Protein AF-A0A7C3T840-F1 (afdb_monomer_lite)

Foldseek 3Di:
DQDPAQFFEEEEAEAFQPQDCVLVVVLQCLCVVVRYHYDYDYQACYHVNNDPPGGRCCQCQHLPLLSNLVSLVVRLVVVVVVLVVQCPDPSHDQQRYAYEYAEVGLLSRLQNVLVDVSRQAYEREAYFFDVLCLLQQACSNCVPVVPRDSGDDPVSVVSVLSRTSLVSLQSVAVGHYEYEHELLERNRHVVRRVSSCVSNVNHHYHYEQEYRPLVVVQVSLSSVQVSQSSVCSPDPHPDGDDGDRGYRKFKWWWWWAAPVRDIWIKIKIFPAADPADPSGHGQKTWIWMDTPPAIWIWIWGDPDSFWIKTWIDGVPDDDIIIIIIGTDPD

Sequence (330 aa):
PGSQHPTPAVILLHALGEPEDAMIRRMARFFVSRGIAAATMPLPYHMQRLPPNDYPLRHYVTSDVSRAVQAYAQAAADVSAVADWLENREGVDRQRIGVVGVSLGAMIAHLAMGMDERLSAGVAILGGGNMQRMYAASILPRILNPFAPRRLSEAQKELVREVDPITYAHRNRPRRVLMIQAARDDFVPPSAAKQLHEALGRPPIVWLDTNHYAPALAEQEILRAAALYLRSVWSSCSTLPRLPSIVAPTVKIGTVISRRGAIWPSVMWQVLPIGMRPDHMSLFHLNIGVHSRSPFVSIGLTLSAYVDVGVSVRPGRYPAEPYVGLHMTL

Secondary structure (DSSP, 8-state):
---SSPEEEEEEEPPTT-SSSHHHHHHHHHHHTTT-EEEE-PPTTSGGGSPTT--THHHHS-S-HHHHHHHHHHHHHHHHHHHHHHHTSTTEEEEEEEEEEETHHHHHHHHHHHH-TTEEEEEEES----HHHHHHH-SHHHHHSTTS-SS--HHHHHHHHTT-TTTTGGGGTTSEEEEEEETT-SSS-HHHHHHHHHHTT---EEEESS-SSGGGGGHHHHHHHHHHHHHHHHSS-SSPP-PPP----EEEEEEEE-TTS-EEEEEEEEEEEEEE-TTSSEEEEEEEEEETTEEEEEEEEE-SSSEEEEEEEETTEEEEEEEEEEEP--

pLDDT: mean 92.4, std 8.32, range [38.44, 98.81]

Radius of gyration: 21.56 Å; chains: 1; bounding box: 61×48×62 Å

Structure (mmCIF, N/CA/C/O backbone):
data_AF-A0A7C3T840-F1
#
_entry.id   AF-A0A7C3T840-F1
#
loop_
_atom_site.group_PDB
_atom_site.id
_atom_site.type_symbol
_atom_site.label_atom_id
_atom_site.label_alt_id
_atom_site.label_comp_id
_atom_site.label_asym_id
_atom_site.label_entity_id
_atom_site.label_seq_id
_atom_site.pdbx_PDB_ins_code
_atom_site.Cartn_x
_atom_site.Cartn_y
_atom_site.Cartn_z
_atom_site.occupancy
_atom_site.B_iso_or_equiv
_atom_site.auth_seq_id
_atom_site.auth_comp_id
_atom_site.auth_asym_id
_atom_site.auth_atom_id
_atom_site.pdbx_PDB_model_num
ATOM 1 N N . PRO A 1 1 ? -34.349 -1.218 -3.451 1.00 38.44 1 PRO A N 1
ATOM 2 C CA . PRO A 1 1 ? -34.817 -2.339 -2.601 1.00 38.44 1 PRO A CA 1
ATOM 3 C C . PRO A 1 1 ? -33.863 -2.530 -1.413 1.00 38.44 1 PRO A C 1
ATOM 5 O O . PRO A 1 1 ? -32.750 -3.012 -1.599 1.00 38.44 1 PRO A O 1
ATOM 8 N N . GLY A 1 2 ? -34.258 -2.038 -0.233 1.00 43.56 2 GLY A N 1
ATOM 9 C CA . GLY A 1 2 ? -33.457 -2.135 0.989 1.00 43.56 2 GLY A CA 1
ATOM 10 C C . GLY A 1 2 ? -33.269 -3.595 1.387 1.00 43.56 2 GLY A C 1
ATOM 11 O O . GLY A 1 2 ? -34.243 -4.334 1.514 1.00 43.56 2 GLY A O 1
ATOM 12 N N . SER A 1 3 ? -32.020 -4.033 1.519 1.00 49.34 3 SER A N 1
ATOM 13 C CA . SER A 1 3 ? -31.706 -5.359 2.037 1.00 49.34 3 SER A CA 1
ATOM 14 C C . SER A 1 3 ? -32.215 -5.464 3.475 1.00 49.34 3 SER A C 1
ATOM 16 O O . SER A 1 3 ? -31.847 -4.647 4.311 1.00 49.34 3 SER A O 1
ATOM 18 N N . GLN A 1 4 ? -33.020 -6.486 3.778 1.00 59.34 4 GLN A N 1
ATOM 19 C CA . GLN A 1 4 ? -33.548 -6.778 5.124 1.00 59.34 4 GLN A CA 1
ATOM 20 C C . GLN A 1 4 ? -32.461 -7.141 6.162 1.00 59.34 4 GLN A C 1
ATOM 22 O O . GLN A 1 4 ? -32.779 -7.448 7.307 1.00 59.34 4 GLN A O 1
ATOM 27 N N . HIS A 1 5 ? -31.179 -7.100 5.790 1.00 73.31 5 HIS A N 1
ATOM 28 C CA . HIS A 1 5 ? -30.053 -7.416 6.662 1.00 73.31 5 HIS A CA 1
ATOM 29 C C . HIS A 1 5 ? -29.096 -6.223 6.778 1.00 73.31 5 HIS A C 1
ATOM 31 O O . HIS A 1 5 ? -28.827 -5.574 5.758 1.00 73.31 5 HIS A O 1
ATOM 37 N N . PRO A 1 6 ? -28.545 -5.962 7.982 1.00 89.69 6 PRO A N 1
ATOM 38 C CA . PRO A 1 6 ? -27.480 -4.986 8.178 1.00 89.69 6 PRO A CA 1
ATOM 39 C C . PRO A 1 6 ? -26.335 -5.190 7.178 1.00 89.69 6 PRO A C 1
ATOM 41 O O . PRO A 1 6 ? -25.941 -6.319 6.865 1.00 89.69 6 PRO A O 1
ATOM 44 N N . THR A 1 7 ? -25.818 -4.091 6.642 1.00 94.88 7 THR A N 1
ATOM 45 C CA . THR A 1 7 ? -24.810 -4.078 5.579 1.00 94.88 7 THR A CA 1
ATOM 46 C C . THR A 1 7 ? -23.416 -3.936 6.195 1.00 94.88 7 THR A C 1
ATOM 48 O O . THR A 1 7 ? -23.224 -3.059 7.038 1.00 94.88 7 THR A O 1
ATOM 51 N N . PRO A 1 8 ? -22.421 -4.747 5.793 1.00 97.38 8 PRO A N 1
ATOM 52 C CA . PRO A 1 8 ? -21.039 -4.537 6.223 1.00 97.38 8 PRO A CA 1
ATOM 53 C C . PRO A 1 8 ? -20.519 -3.177 5.740 1.00 97.38 8 PRO A C 1
ATOM 55 O O . PRO A 1 8 ? -20.942 -2.692 4.688 1.00 97.38 8 PRO A O 1
ATOM 58 N N . ALA A 1 9 ? -19.571 -2.588 6.462 1.00 98.38 9 ALA A N 1
ATOM 59 C CA . ALA A 1 9 ? -19.017 -1.278 6.141 1.00 98.38 9 ALA A CA 1
ATOM 60 C C . ALA A 1 9 ? -17.487 -1.299 6.059 1.00 98.38 9 ALA A C 1
ATOM 62 O O . ALA A 1 9 ? -16.820 -2.045 6.773 1.00 98.38 9 ALA A O 1
ATOM 63 N N . VAL A 1 10 ? -16.923 -0.448 5.204 1.00 98.56 10 VAL A N 1
ATOM 64 C CA . VAL A 1 10 ? -15.483 -0.178 5.150 1.00 98.56 10 VAL A CA 1
ATOM 65 C C . VAL A 1 10 ? -15.192 1.301 5.342 1.00 98.56 10 VAL A C 1
ATOM 67 O O . VAL A 1 10 ? -15.849 2.157 4.750 1.00 98.56 10 VAL A O 1
ATOM 70 N N . ILE A 1 11 ? -14.165 1.592 6.130 1.00 98.75 11 ILE A N 1
ATOM 71 C CA . ILE A 1 11 ? -13.521 2.902 6.193 1.00 98.75 11 ILE A CA 1
ATOM 72 C C . ILE A 1 11 ? -12.419 2.917 5.134 1.00 98.75 11 ILE A C 1
ATOM 74 O O . ILE A 1 11 ? -11.576 2.022 5.099 1.00 98.75 11 ILE A O 1
ATOM 78 N N . LEU A 1 12 ? -12.442 3.899 4.241 1.00 98.75 12 LEU A N 1
ATOM 79 C CA . LEU A 1 12 ? -11.518 4.009 3.119 1.00 98.75 12 LEU A CA 1
ATOM 80 C C . LEU A 1 12 ? -10.493 5.113 3.379 1.00 98.75 12 LEU A C 1
ATOM 82 O O . LEU A 1 12 ? -10.870 6.266 3.601 1.00 98.75 12 LEU A O 1
ATOM 86 N N . LEU A 1 13 ? -9.209 4.753 3.309 1.00 98.62 13 LEU A N 1
ATOM 87 C CA . LEU A 1 13 ? -8.072 5.633 3.578 1.00 98.62 13 LEU A CA 1
ATOM 88 C C . LEU A 1 13 ? -7.203 5.816 2.331 1.00 98.62 13 LEU A C 1
ATOM 90 O O . LEU A 1 13 ? -6.748 4.843 1.722 1.00 98.62 13 LEU A O 1
ATOM 94 N N . HIS A 1 14 ? -6.965 7.072 1.965 1.00 97.75 14 HIS A N 1
ATOM 95 C CA . HIS A 1 14 ? -6.238 7.420 0.751 1.00 97.75 14 HIS A CA 1
ATOM 96 C C . HIS A 1 14 ? -4.708 7.388 0.899 1.00 97.75 14 HIS A C 1
ATOM 98 O O . HIS A 1 14 ? -4.159 7.274 1.997 1.00 97.75 14 HIS A O 1
ATOM 104 N N . ALA A 1 15 ? -4.022 7.509 -0.240 1.00 96.81 15 ALA A N 1
ATOM 105 C CA . ALA A 1 15 ? -2.571 7.609 -0.321 1.00 96.81 15 ALA A CA 1
ATOM 106 C C . ALA A 1 15 ? -2.064 9.000 0.099 1.00 96.81 15 ALA A C 1
ATOM 108 O O . ALA A 1 15 ? -2.798 9.990 0.066 1.00 96.81 15 ALA A O 1
ATOM 109 N N . LEU A 1 16 ? -0.788 9.078 0.477 1.00 95.81 16 LEU A N 1
ATOM 110 C CA . LEU A 1 16 ? -0.131 10.339 0.816 1.00 95.81 16 LEU A CA 1
ATOM 111 C C . LEU A 1 16 ? -0.143 11.290 -0.383 1.00 95.81 16 LEU A C 1
ATOM 113 O O . LEU A 1 16 ? 0.219 10.901 -1.489 1.00 95.81 16 LEU A O 1
ATOM 117 N N . GLY A 1 17 ? -0.501 1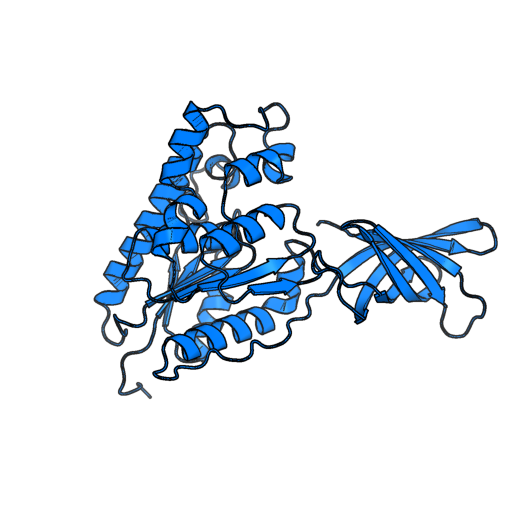2.548 -0.142 1.00 92.44 17 GLY A N 1
ATOM 118 C CA . GLY A 1 17 ? -0.460 13.579 -1.173 1.00 92.44 17 GLY A CA 1
ATOM 119 C C . GLY A 1 17 ? -1.610 13.530 -2.178 1.00 92.44 17 GLY A C 1
ATOM 120 O O . GLY A 1 17 ? -1.519 14.229 -3.182 1.00 92.44 17 GLY A O 1
ATOM 121 N N . GLU A 1 18 ? -2.678 12.752 -1.938 1.00 90.88 18 GLU A N 1
ATOM 122 C CA . GLU A 1 18 ? -3.867 12.819 -2.799 1.00 90.88 18 GLU A CA 1
ATOM 123 C C . GLU A 1 18 ? -4.455 14.248 -2.744 1.00 90.88 18 GLU A C 1
ATOM 125 O O . GLU A 1 18 ? -4.809 14.712 -1.653 1.00 90.88 18 GLU A O 1
ATOM 130 N N . PRO A 1 19 ? -4.511 14.978 -3.877 1.00 85.12 19 PRO A N 1
ATOM 131 C CA . PRO A 1 19 ? -4.910 16.387 -3.875 1.00 85.12 19 PRO A CA 1
ATOM 132 C C . PRO A 1 19 ? -6.423 16.564 -3.695 1.00 85.12 19 PRO A C 1
ATOM 134 O O . PRO A 1 19 ? -6.872 17.537 -3.095 1.00 85.12 19 PRO A O 1
ATOM 137 N N . GLU A 1 20 ? -7.196 15.600 -4.191 1.00 90.12 20 GLU A N 1
ATOM 138 C CA . GLU A 1 20 ? -8.656 15.538 -4.150 1.00 90.12 20 GLU A CA 1
ATOM 139 C C . GLU A 1 20 ? -9.085 14.137 -3.711 1.00 90.12 20 GLU A C 1
ATOM 141 O O . GLU A 1 20 ? -8.258 13.247 -3.589 1.00 90.12 20 GLU A O 1
ATOM 146 N N . ASP A 1 21 ? -10.377 13.888 -3.527 1.00 91.62 21 ASP A N 1
ATOM 147 C CA . ASP A 1 21 ? -10.900 12.592 -3.076 1.00 91.62 21 ASP A CA 1
ATOM 148 C C . ASP A 1 21 ? -11.288 11.641 -4.230 1.00 91.62 21 ASP A C 1
ATOM 150 O O . ASP A 1 21 ? -12.089 10.714 -4.064 1.00 91.62 21 ASP A O 1
ATOM 154 N N . ALA A 1 22 ? -10.738 11.852 -5.427 1.00 93.56 22 ALA A N 1
ATOM 155 C CA . ALA A 1 22 ? -11.156 11.148 -6.633 1.00 93.56 22 ALA A CA 1
ATOM 156 C C . ALA A 1 22 ? -10.921 9.628 -6.556 1.00 93.56 22 ALA A C 1
ATOM 158 O O . ALA A 1 22 ? -11.810 8.858 -6.944 1.00 93.56 22 ALA A O 1
ATOM 159 N N . MET A 1 23 ? -9.757 9.180 -6.067 1.00 93.81 23 MET A N 1
ATOM 160 C CA . MET A 1 23 ? -9.444 7.756 -5.890 1.00 93.81 23 MET A CA 1
ATOM 161 C C . MET A 1 23 ? -10.375 7.144 -4.853 1.00 93.81 23 MET A C 1
ATOM 163 O O . MET A 1 23 ? -11.077 6.170 -5.136 1.00 93.81 23 MET A O 1
ATOM 167 N N . ILE A 1 24 ? -10.461 7.759 -3.674 1.00 94.50 24 ILE A N 1
ATOM 168 C CA . ILE A 1 24 ? -11.239 7.194 -2.574 1.00 94.50 24 ILE A CA 1
ATOM 169 C C . ILE A 1 24 ? -12.743 7.161 -2.889 1.00 94.50 24 ILE A C 1
ATOM 171 O O . ILE A 1 24 ? -13.424 6.194 -2.544 1.00 94.50 24 ILE A O 1
ATOM 175 N N . ARG A 1 25 ? -13.268 8.136 -3.649 1.00 95.56 25 ARG A N 1
ATOM 176 C CA . ARG A 1 25 ? -14.648 8.113 -4.165 1.00 95.56 25 ARG A CA 1
ATOM 177 C C . ARG A 1 25 ? -14.876 7.011 -5.195 1.00 95.56 25 ARG A C 1
ATOM 179 O O . ARG A 1 25 ? -15.952 6.408 -5.197 1.00 95.56 25 ARG A O 1
ATOM 186 N N . ARG A 1 26 ? -13.913 6.731 -6.086 1.00 96.44 26 ARG A N 1
ATOM 187 C CA . ARG A 1 26 ? -14.011 5.585 -7.013 1.00 96.44 26 ARG A CA 1
ATOM 188 C C . ARG A 1 26 ? -14.067 4.270 -6.241 1.00 96.44 26 ARG A C 1
ATOM 190 O O . ARG A 1 26 ? -14.961 3.466 -6.507 1.00 96.44 26 ARG A O 1
ATOM 197 N N . MET A 1 27 ? -13.198 4.097 -5.246 1.00 97.75 27 MET A N 1
ATOM 198 C CA . MET A 1 27 ? -13.213 2.933 -4.355 1.00 97.75 27 MET A CA 1
ATOM 199 C C . MET A 1 27 ? -14.547 2.819 -3.601 1.00 97.75 27 MET A C 1
ATOM 201 O O . MET A 1 27 ? -15.155 1.749 -3.587 1.00 97.75 27 MET A O 1
ATOM 205 N N . ALA A 1 28 ? -15.063 3.921 -3.049 1.00 98.25 28 ALA A N 1
ATOM 206 C CA . ALA A 1 28 ? -16.351 3.948 -2.357 1.00 98.25 28 ALA A CA 1
ATOM 207 C C . ALA A 1 28 ? -17.492 3.473 -3.261 1.00 98.25 28 ALA A C 1
ATOM 209 O O . ALA A 1 28 ? -18.226 2.554 -2.899 1.00 98.25 28 ALA A O 1
ATOM 210 N N . ARG A 1 29 ? -17.599 4.024 -4.479 1.00 98.25 29 ARG A N 1
ATOM 211 C CA . ARG A 1 29 ? -18.591 3.578 -5.472 1.00 98.25 29 ARG A CA 1
ATOM 212 C C . ARG A 1 29 ? -18.439 2.094 -5.802 1.00 98.25 29 ARG A C 1
ATOM 214 O O . ARG A 1 29 ? -19.441 1.388 -5.912 1.00 98.25 29 ARG A O 1
ATOM 221 N N . PHE A 1 30 ? -17.205 1.603 -5.918 1.00 98.31 30 PHE A N 1
ATOM 222 C CA . PHE A 1 30 ? -16.940 0.190 -6.173 1.00 98.31 30 PHE A CA 1
ATOM 223 C C . PHE A 1 30 ? -17.489 -0.716 -5.058 1.00 98.31 30 PHE A C 1
ATOM 225 O O . PHE A 1 30 ? -18.175 -1.697 -5.365 1.00 98.31 30 PHE A O 1
ATOM 232 N N . PHE A 1 31 ? -17.230 -0.395 -3.787 1.00 98.31 31 PHE A N 1
ATOM 233 C CA . PHE A 1 31 ? -17.716 -1.179 -2.644 1.00 98.31 31 PHE A CA 1
ATOM 234 C C . PHE A 1 31 ? -19.237 -1.072 -2.475 1.00 98.31 31 PHE A C 1
ATOM 236 O O . PHE A 1 31 ? -19.911 -2.101 -2.357 1.00 98.31 31 PHE A O 1
ATOM 243 N N . VAL A 1 32 ? -19.790 0.141 -2.585 1.00 97.75 32 VAL A N 1
ATOM 244 C CA . VAL A 1 32 ? -21.237 0.399 -2.483 1.00 97.75 32 VAL A CA 1
ATOM 245 C C . VAL A 1 32 ? -22.010 -0.346 -3.566 1.00 97.75 32 VAL A C 1
ATOM 247 O O . VAL A 1 32 ? -22.996 -1.009 -3.256 1.00 97.75 32 VAL A O 1
ATOM 250 N N . SER A 1 33 ? -21.523 -0.352 -4.814 1.00 97.12 33 SER A N 1
ATOM 251 C CA . SER A 1 33 ? -22.146 -1.109 -5.919 1.00 97.12 33 SER A CA 1
ATOM 252 C C . SER A 1 33 ? -22.206 -2.624 -5.684 1.00 97.12 33 SER A C 1
ATOM 254 O O . SER A 1 33 ? -22.890 -3.338 -6.412 1.00 97.12 33 SER A O 1
ATOM 256 N N . ARG A 1 34 ? -21.493 -3.132 -4.672 1.00 95.94 34 ARG A N 1
ATOM 257 C CA . ARG A 1 34 ? -21.500 -4.542 -4.275 1.00 95.94 34 ARG A CA 1
ATOM 258 C C . ARG A 1 34 ? -22.256 -4.769 -2.964 1.00 95.94 34 ARG A C 1
ATOM 260 O O . ARG A 1 34 ? -22.343 -5.905 -2.520 1.00 95.94 34 ARG A O 1
ATOM 267 N N . GLY A 1 35 ? -22.811 -3.744 -2.325 1.00 95.75 35 GLY A N 1
ATOM 268 C CA . GLY A 1 35 ? -23.488 -3.883 -1.031 1.00 95.75 35 GLY A CA 1
ATOM 269 C C . GLY A 1 35 ? -22.514 -3.981 0.146 1.00 95.75 35 GLY A C 1
ATOM 270 O O . GLY A 1 35 ? -22.714 -4.790 1.046 1.00 95.75 35 GLY A O 1
ATOM 271 N N . ILE A 1 36 ? -21.419 -3.220 0.099 1.00 97.56 36 ILE A N 1
ATOM 272 C CA . ILE A 1 36 ? -20.601 -2.884 1.271 1.00 97.56 36 ILE A CA 1
ATOM 273 C C . ILE A 1 36 ? -20.689 -1.364 1.421 1.00 97.56 36 ILE A C 1
ATOM 275 O O . ILE A 1 36 ? -20.325 -0.638 0.496 1.00 97.56 36 ILE A O 1
ATOM 279 N N . ALA A 1 37 ? -21.200 -0.882 2.552 1.00 97.75 37 ALA A N 1
ATOM 280 C CA . ALA A 1 37 ? -21.232 0.544 2.852 1.00 97.75 37 ALA A CA 1
ATOM 281 C C . ALA A 1 37 ? -19.799 1.097 2.926 1.00 97.75 37 ALA A C 1
ATOM 283 O O . ALA A 1 37 ? -18.878 0.394 3.337 1.00 97.75 37 ALA A O 1
ATOM 284 N N . ALA A 1 38 ? -19.593 2.348 2.524 1.00 98.00 38 ALA A N 1
ATOM 285 C CA . ALA A 1 38 ? -18.268 2.958 2.508 1.00 98.00 38 ALA A CA 1
ATOM 286 C C . ALA A 1 38 ? -18.292 4.316 3.211 1.00 98.00 38 ALA A C 1
ATOM 288 O O . ALA A 1 38 ? -19.088 5.184 2.854 1.00 98.00 38 ALA A O 1
ATOM 289 N N . ALA A 1 39 ? -17.396 4.499 4.177 1.00 97.94 39 ALA A N 1
ATOM 290 C CA . ALA A 1 39 ? -17.073 5.788 4.770 1.00 97.94 39 ALA A CA 1
ATOM 291 C C . ALA A 1 39 ? -15.709 6.240 4.245 1.00 97.94 39 ALA A C 1
ATOM 293 O O . ALA A 1 39 ? -14.741 5.486 4.285 1.00 97.94 39 ALA A O 1
ATOM 294 N N . THR A 1 40 ? -15.627 7.466 3.743 1.00 96.38 40 THR A N 1
ATOM 295 C CA . THR A 1 40 ? -14.375 8.073 3.278 1.00 96.38 40 THR A CA 1
ATOM 296 C C . THR A 1 40 ? -14.017 9.217 4.206 1.00 96.38 40 THR A C 1
ATOM 298 O O . THR A 1 40 ? -14.890 10.027 4.522 1.00 96.38 40 THR A O 1
ATOM 301 N N . MET A 1 41 ? -12.750 9.332 4.589 1.00 94.38 41 MET A N 1
ATOM 302 C CA . MET A 1 41 ? -12.267 10.476 5.358 1.00 94.38 41 MET A CA 1
ATOM 303 C C . MET A 1 41 ? -10.935 10.972 4.791 1.00 94.38 41 MET A C 1
ATOM 305 O O . MET A 1 41 ? -10.057 10.155 4.501 1.00 94.38 41 MET A O 1
ATOM 309 N N . PRO A 1 42 ? -10.751 12.292 4.645 1.00 96.12 42 PRO A N 1
ATOM 310 C CA . PRO A 1 42 ? -9.431 12.847 4.394 1.00 96.12 42 PRO A CA 1
ATOM 311 C C . PRO A 1 42 ? -8.551 12.692 5.630 1.00 96.12 42 PRO A C 1
ATOM 313 O O . PRO A 1 42 ? -8.944 13.064 6.743 1.00 96.12 42 PRO A O 1
ATOM 316 N N . LEU A 1 43 ? -7.360 12.138 5.433 1.00 98.12 43 LEU A N 1
ATOM 317 C CA . LEU A 1 43 ? -6.339 12.029 6.467 1.00 98.12 43 LEU A CA 1
ATOM 318 C C . LEU A 1 43 ? -5.915 13.435 6.942 1.00 98.12 43 LEU A C 1
ATOM 320 O O . LEU A 1 43 ? -6.059 14.409 6.192 1.00 98.12 43 LEU A O 1
ATOM 324 N N . PRO A 1 44 ? -5.394 13.575 8.176 1.00 98.12 44 PRO A N 1
ATOM 325 C CA . PRO A 1 44 ? -4.822 14.833 8.651 1.00 98.12 44 PRO A CA 1
ATOM 326 C C . PRO A 1 44 ? -3.877 15.460 7.619 1.00 98.12 44 PRO A C 1
ATOM 328 O O . PRO A 1 44 ? -3.157 14.753 6.914 1.00 98.12 44 PRO A O 1
ATOM 331 N N . TYR A 1 45 ? -3.893 16.789 7.506 1.00 97.25 45 TYR A N 1
ATOM 332 C CA . TYR A 1 45 ? -3.040 17.541 6.575 1.00 97.25 45 TYR A CA 1
ATOM 333 C C . TYR A 1 45 ? -3.225 17.196 5.088 1.00 97.25 45 TYR A C 1
ATOM 335 O O . TYR A 1 45 ? -2.279 17.301 4.314 1.00 97.25 45 TYR A O 1
ATOM 343 N N . HIS A 1 46 ? -4.424 16.789 4.672 1.00 96.94 46 HIS A N 1
ATOM 344 C CA . HIS A 1 46 ? -4.779 16.585 3.265 1.00 96.94 46 HIS A CA 1
ATOM 345 C C . HIS A 1 46 ? -6.092 17.285 2.919 1.00 96.94 46 HIS A C 1
ATOM 347 O O . HIS A 1 46 ? -6.959 17.445 3.780 1.00 96.94 46 HIS A O 1
ATOM 353 N N . MET A 1 47 ? -6.260 17.652 1.645 1.00 94.81 47 MET A N 1
ATOM 354 C CA . MET A 1 47 ? -7.500 18.235 1.113 1.00 94.81 47 MET A CA 1
ATOM 355 C C . MET A 1 47 ? -7.976 19.416 1.983 1.00 94.81 47 MET A C 1
ATOM 357 O O . MET A 1 47 ? -7.178 20.283 2.331 1.00 94.81 47 MET A O 1
ATOM 361 N N . GLN A 1 48 ? -9.241 19.441 2.415 1.00 94.94 48 GLN A N 1
ATOM 362 C CA . GLN A 1 48 ? -9.778 20.497 3.281 1.00 94.94 48 GLN A CA 1
ATOM 363 C C . GLN A 1 48 ? -9.149 20.559 4.686 1.00 94.94 48 GLN A C 1
ATOM 365 O O . GLN A 1 48 ? -9.421 21.495 5.433 1.00 94.94 48 GLN A O 1
ATOM 370 N N . ARG A 1 49 ? -8.343 19.562 5.075 1.00 95.75 49 ARG A N 1
ATOM 371 C CA . ARG A 1 49 ? -7.592 19.531 6.341 1.00 95.75 49 ARG A CA 1
ATOM 372 C C . ARG A 1 49 ? -6.151 20.020 6.181 1.00 95.75 49 ARG A C 1
ATOM 374 O O . ARG A 1 49 ? -5.407 20.000 7.159 1.00 95.75 49 ARG A O 1
ATOM 381 N N . LEU A 1 50 ? -5.735 20.407 4.972 1.00 95.62 50 LEU A N 1
ATOM 382 C CA . LEU A 1 50 ? -4.410 20.955 4.704 1.00 95.62 50 LEU A CA 1
ATOM 383 C C . LEU A 1 50 ? -4.385 22.460 5.037 1.00 95.62 50 LEU A C 1
ATOM 385 O O . LEU A 1 50 ? -5.163 23.218 4.454 1.00 95.62 50 LEU A O 1
ATOM 389 N N . PRO A 1 51 ? -3.505 22.920 5.945 1.00 94.69 51 PRO A N 1
ATOM 390 C CA . PRO A 1 51 ? -3.338 24.346 6.200 1.00 94.69 51 PRO A CA 1
ATOM 391 C C . PRO A 1 51 ? -2.865 25.109 4.947 1.00 94.69 51 PRO A C 1
ATOM 393 O O . PRO A 1 51 ? -2.132 24.547 4.128 1.00 94.69 51 PRO A O 1
ATOM 396 N N . PRO A 1 52 ? -3.219 26.400 4.794 1.00 94.25 52 PRO A N 1
ATOM 397 C CA . PRO A 1 52 ? -2.702 27.225 3.704 1.00 94.25 52 PRO A CA 1
ATOM 398 C C . PRO A 1 52 ? -1.168 27.241 3.673 1.00 94.25 52 PRO A C 1
ATOM 400 O O . PRO A 1 52 ? -0.526 27.360 4.716 1.00 94.25 52 PRO A O 1
ATOM 403 N N . ASN A 1 53 ? -0.585 27.180 2.471 1.00 92.12 53 ASN A N 1
ATOM 404 C CA . ASN A 1 53 ? 0.869 27.156 2.238 1.00 92.12 53 ASN A CA 1
ATOM 405 C C . ASN A 1 53 ? 1.606 25.970 2.889 1.00 92.12 53 ASN A C 1
ATOM 407 O O . ASN A 1 53 ? 2.798 26.063 3.193 1.00 92.12 53 ASN A O 1
ATOM 411 N N . ASP A 1 54 ? 0.910 24.856 3.099 1.00 94.19 54 ASP A N 1
ATOM 412 C CA . ASP A 1 54 ? 1.491 23.618 3.603 1.00 94.19 54 ASP A CA 1
ATOM 413 C C . ASP A 1 54 ? 1.419 22.500 2.553 1.00 94.19 54 ASP A C 1
ATOM 415 O O . ASP A 1 54 ? 0.804 22.654 1.497 1.00 94.19 54 ASP A O 1
ATOM 419 N N . TYR A 1 55 ? 2.059 21.363 2.823 1.00 91.50 55 TYR A N 1
ATOM 420 C CA . TYR A 1 55 ? 1.983 20.190 1.951 1.00 91.50 55 TYR A CA 1
ATOM 421 C C . TYR A 1 55 ? 1.974 18.884 2.761 1.00 91.50 55 TYR A C 1
ATOM 423 O O . TYR A 1 55 ? 2.692 18.777 3.759 1.00 91.50 55 TYR A O 1
ATOM 431 N N . PRO A 1 56 ? 1.224 17.846 2.338 1.00 90.94 56 PRO A N 1
ATOM 432 C CA . PRO A 1 56 ? 0.996 16.671 3.184 1.00 90.94 56 PRO A CA 1
ATOM 433 C C . PRO A 1 56 ? 2.269 15.915 3.588 1.00 90.94 56 PRO A C 1
ATOM 435 O O . PRO A 1 56 ? 2.402 15.447 4.720 1.00 90.94 56 PRO A O 1
ATOM 438 N N . LEU A 1 57 ? 3.251 15.830 2.682 1.00 92.94 57 LEU A N 1
ATOM 439 C CA . LEU A 1 57 ? 4.498 15.103 2.928 1.00 92.94 57 LEU A CA 1
ATOM 440 C C . LEU A 1 57 ? 5.304 15.712 4.091 1.00 92.94 57 LEU A C 1
ATOM 442 O O . LEU A 1 57 ? 6.048 14.983 4.741 1.00 92.94 57 LEU A O 1
ATOM 446 N N . ARG A 1 58 ? 5.102 16.996 4.425 1.00 92.69 58 ARG A N 1
ATOM 447 C CA . ARG A 1 58 ? 5.762 17.681 5.549 1.00 92.69 58 ARG A CA 1
ATOM 448 C C . ARG A 1 58 ? 5.430 17.073 6.909 1.00 92.69 58 ARG A C 1
ATOM 450 O O . ARG A 1 58 ? 6.205 17.216 7.852 1.00 92.69 58 ARG A O 1
ATOM 457 N N . HIS A 1 59 ? 4.272 16.433 7.024 1.00 95.44 59 HIS A N 1
ATOM 458 C CA . HIS A 1 59 ? 3.793 15.880 8.289 1.00 95.44 59 HIS A CA 1
ATOM 459 C C . HIS A 1 59 ? 4.032 14.384 8.387 1.00 95.44 59 HIS A C 1
ATOM 461 O O . HIS A 1 59 ? 4.303 13.900 9.472 1.00 95.44 59 HIS A O 1
ATOM 467 N N . TYR A 1 60 ? 4.021 13.661 7.267 1.00 95.25 60 TYR A N 1
ATOM 468 C CA . TYR A 1 60 ? 4.184 12.203 7.258 1.00 95.25 60 TYR A CA 1
ATOM 469 C C . TYR A 1 60 ? 5.600 11.731 6.901 1.00 95.25 60 TYR A C 1
ATOM 471 O O . TYR A 1 60 ? 5.995 10.638 7.302 1.00 95.25 60 TYR A O 1
ATOM 479 N N . VAL A 1 61 ? 6.372 12.532 6.156 1.00 93.06 61 VAL A N 1
ATOM 480 C CA . VAL A 1 61 ? 7.738 12.211 5.707 1.00 93.06 61 VAL A CA 1
ATOM 481 C C . VAL A 1 61 ? 8.682 13.350 6.081 1.00 93.06 61 VAL A C 1
ATOM 483 O O . VAL A 1 61 ? 9.136 14.146 5.257 1.00 93.06 61 VAL A O 1
ATOM 486 N N . THR A 1 62 ? 8.987 13.424 7.369 1.00 91.25 62 THR A N 1
ATOM 487 C CA . THR A 1 62 ? 9.749 14.525 7.964 1.00 91.25 62 THR A CA 1
ATOM 488 C C . THR A 1 62 ? 10.866 14.017 8.864 1.00 91.25 62 THR A C 1
ATOM 490 O O . THR A 1 62 ? 10.763 12.934 9.443 1.00 91.25 62 THR A O 1
ATOM 493 N N . SER A 1 63 ? 11.942 14.798 8.988 1.00 89.88 63 SER A N 1
ATOM 494 C CA . SER A 1 63 ? 12.989 14.569 9.990 1.00 89.88 63 SER A CA 1
ATOM 495 C C . SER A 1 63 ? 12.536 14.905 11.417 1.00 89.88 63 SER A C 1
ATOM 497 O O . SER A 1 63 ? 13.147 14.439 12.378 1.00 89.88 63 SER A O 1
ATOM 499 N N . ASP A 1 64 ? 11.471 15.697 11.561 1.00 93.19 64 ASP A N 1
ATOM 500 C CA . ASP A 1 64 ? 10.785 15.952 12.829 1.00 93.19 64 ASP A CA 1
ATOM 501 C C . ASP A 1 64 ? 9.861 14.769 13.151 1.00 93.19 64 ASP A C 1
ATOM 503 O O . ASP A 1 64 ? 8.683 14.741 12.800 1.00 93.19 64 ASP A O 1
ATOM 507 N N . VAL A 1 65 ? 10.436 13.743 13.775 1.00 93.50 65 VAL A N 1
ATOM 508 C CA . VAL A 1 65 ? 9.736 12.488 14.083 1.00 93.50 65 VAL A CA 1
ATOM 509 C C . VAL A 1 65 ? 8.495 12.717 14.946 1.00 93.50 65 VAL A C 1
ATOM 511 O O . VAL A 1 65 ? 7.476 12.081 14.702 1.00 93.50 65 VAL A O 1
ATOM 514 N N . SER A 1 66 ? 8.536 13.650 15.899 1.00 96.06 66 SER A N 1
ATOM 515 C CA . SER A 1 66 ? 7.391 13.951 16.766 1.00 96.06 66 SER A CA 1
ATOM 516 C C . SER A 1 66 ? 6.182 14.435 15.966 1.00 96.06 66 SER A C 1
ATOM 518 O O . SER A 1 66 ? 5.055 14.031 16.242 1.00 96.06 66 SER A O 1
ATOM 520 N N . ARG A 1 67 ? 6.409 15.243 14.924 1.00 95.88 67 ARG A N 1
ATOM 521 C CA . ARG A 1 67 ? 5.351 15.670 13.998 1.00 95.88 67 ARG A CA 1
ATOM 522 C C . ARG A 1 67 ? 4.743 14.496 13.234 1.00 95.88 67 ARG A C 1
ATOM 524 O O . ARG A 1 67 ? 3.522 14.422 13.117 1.00 95.88 67 ARG A O 1
ATOM 531 N N . ALA A 1 68 ? 5.571 13.566 12.755 1.00 96.00 68 ALA A N 1
ATOM 532 C CA . ALA A 1 68 ? 5.071 12.351 12.115 1.00 96.00 68 ALA A CA 1
ATOM 533 C C . ALA A 1 68 ? 4.230 11.516 13.081 1.00 96.00 68 ALA A C 1
ATOM 535 O O . ALA A 1 68 ? 3.117 11.124 12.737 1.00 96.00 68 ALA A O 1
ATOM 536 N N . VAL A 1 69 ? 4.705 11.320 14.310 1.00 97.81 69 VAL A N 1
ATOM 537 C CA . VAL A 1 69 ? 3.964 10.594 15.348 1.00 97.81 69 VAL A CA 1
ATOM 538 C C . VAL A 1 69 ? 2.600 11.234 15.606 1.00 97.81 69 VAL A C 1
ATOM 540 O O . VAL A 1 69 ? 1.592 10.536 15.565 1.00 97.81 69 VAL A O 1
ATOM 543 N N . GLN A 1 70 ? 2.530 12.560 15.750 1.00 98.06 70 GLN A N 1
ATOM 544 C CA . GLN A 1 70 ? 1.258 13.273 15.918 1.00 98.06 70 GLN A CA 1
ATOM 545 C C . GLN A 1 70 ? 0.299 13.052 14.738 1.00 98.06 70 GLN A C 1
ATOM 547 O O . GLN A 1 70 ? -0.874 12.747 14.950 1.00 98.06 70 GLN A O 1
ATOM 552 N N . ALA A 1 71 ? 0.789 13.147 13.498 1.00 98.19 71 ALA A N 1
ATOM 553 C CA . ALA A 1 71 ? -0.034 12.965 12.303 1.00 98.19 71 ALA A CA 1
ATOM 554 C C . ALA A 1 71 ? -0.565 11.526 12.153 1.00 98.19 71 ALA A C 1
ATOM 556 O O . ALA A 1 71 ? -1.712 11.329 11.742 1.00 98.19 71 ALA A O 1
ATOM 557 N N . TYR A 1 72 ? 0.244 10.515 12.493 1.00 98.50 72 TYR A N 1
ATOM 558 C CA . TYR A 1 72 ? -0.178 9.110 12.490 1.00 98.50 72 TYR A CA 1
ATOM 559 C C . TYR A 1 72 ? -1.157 8.800 13.628 1.00 98.50 72 TYR A C 1
ATOM 561 O O . TYR A 1 72 ? -2.176 8.153 13.386 1.00 98.50 72 TYR A O 1
ATOM 569 N N . ALA A 1 73 ? -0.881 9.282 14.843 1.00 98.50 73 ALA A N 1
ATOM 570 C CA . ALA A 1 73 ? -1.748 9.087 16.002 1.00 98.50 73 ALA A CA 1
ATOM 571 C C . ALA A 1 73 ? -3.125 9.724 15.779 1.00 98.50 73 ALA A C 1
ATOM 573 O O . ALA A 1 73 ? -4.146 9.070 15.985 1.00 98.50 73 ALA A O 1
ATOM 574 N N . GLN A 1 74 ? -3.163 10.966 15.277 1.00 98.62 74 GLN A N 1
ATOM 575 C CA . GLN A 1 74 ? -4.416 11.631 14.922 1.00 98.62 74 GLN A CA 1
ATOM 576 C C . GLN A 1 74 ? -5.168 10.853 13.839 1.00 98.62 74 GLN A C 1
ATOM 578 O O . GLN A 1 74 ? -6.365 10.630 13.972 1.00 98.62 74 GLN A O 1
ATOM 583 N N . ALA A 1 75 ? -4.477 10.392 12.792 1.00 98.75 75 ALA A N 1
ATOM 584 C CA . ALA A 1 75 ? -5.112 9.623 11.729 1.00 98.75 75 ALA A CA 1
ATOM 585 C C . ALA A 1 75 ? -5.735 8.316 12.245 1.00 98.75 75 ALA A C 1
ATOM 587 O O . ALA A 1 75 ? -6.850 7.987 11.851 1.00 98.75 75 ALA A O 1
ATOM 588 N N . ALA A 1 76 ? -5.056 7.583 13.134 1.00 98.69 76 ALA A N 1
ATOM 589 C CA . ALA A 1 76 ? -5.608 6.374 13.743 1.00 98.69 76 ALA A CA 1
ATOM 590 C C . ALA A 1 76 ? -6.816 6.677 14.647 1.00 98.69 76 ALA A C 1
ATOM 592 O O . ALA A 1 76 ? -7.830 5.987 14.551 1.00 98.69 76 ALA A O 1
ATOM 593 N N . ALA A 1 77 ? -6.745 7.738 15.457 1.00 98.69 77 ALA A N 1
ATOM 594 C CA . ALA A 1 77 ? -7.865 8.186 16.285 1.00 98.69 77 ALA A CA 1
ATOM 595 C C . ALA A 1 77 ? -9.082 8.611 15.442 1.00 98.69 77 ALA A C 1
ATOM 597 O O . ALA A 1 77 ? -10.217 8.284 15.784 1.00 98.69 77 ALA A O 1
ATOM 598 N N . ASP A 1 78 ? -8.855 9.274 14.304 1.00 98.75 78 ASP A N 1
ATOM 599 C CA . ASP A 1 78 ? -9.916 9.634 13.362 1.00 98.75 78 ASP A CA 1
ATOM 600 C C . ASP A 1 78 ? -10.600 8.379 12.783 1.00 98.75 78 ASP A C 1
ATOM 602 O O . ASP A 1 78 ? -11.824 8.357 12.647 1.00 98.75 78 ASP A O 1
ATOM 606 N N . VAL A 1 79 ? -9.846 7.306 12.488 1.00 98.81 79 VAL A N 1
ATOM 607 C CA . VAL A 1 79 ? -10.432 6.021 12.050 1.00 98.81 79 VAL A CA 1
ATOM 608 C C . VAL A 1 79 ? -11.340 5.450 13.138 1.00 98.81 79 VAL A C 1
ATOM 610 O O . VAL A 1 79 ? -12.455 5.032 12.827 1.00 98.81 79 VAL A O 1
ATOM 613 N N . SER A 1 80 ? -10.899 5.463 14.399 1.00 98.44 80 SER A N 1
ATOM 614 C CA . SER A 1 80 ? -11.728 5.040 15.534 1.00 98.44 80 SER A CA 1
ATOM 615 C C . SER A 1 80 ? -12.999 5.877 15.662 1.00 98.44 80 SER A C 1
ATOM 617 O O . SER A 1 80 ? -14.076 5.308 15.797 1.00 98.44 80 SER A O 1
ATOM 619 N N . ALA A 1 81 ? -12.918 7.200 15.502 1.00 98.50 81 ALA A N 1
ATOM 620 C CA . ALA A 1 81 ? -14.093 8.071 15.535 1.00 98.50 81 ALA A CA 1
ATOM 621 C C . ALA A 1 81 ? -15.087 7.774 14.393 1.00 98.50 81 ALA A C 1
ATOM 623 O O . ALA A 1 81 ? -16.305 7.825 14.581 1.00 98.50 81 ALA A O 1
ATOM 624 N N . VAL A 1 82 ? -14.595 7.422 13.200 1.00 98.56 82 VAL A N 1
ATOM 625 C CA . VAL A 1 82 ? -15.460 6.967 12.100 1.00 98.56 82 VAL A CA 1
ATOM 626 C C . VAL A 1 82 ? -16.064 5.592 12.404 1.00 98.56 82 VAL A C 1
ATOM 628 O O . VAL A 1 82 ? -17.226 5.364 12.067 1.00 98.56 82 VAL A O 1
ATOM 631 N N . ALA A 1 83 ? -15.325 4.690 13.057 1.00 98.38 83 ALA A N 1
ATOM 632 C CA . ALA A 1 83 ? -15.854 3.406 13.512 1.00 98.38 83 ALA A CA 1
ATOM 633 C C . ALA A 1 83 ? -16.969 3.594 14.559 1.00 98.38 83 ALA A C 1
ATOM 635 O O . ALA A 1 83 ? -18.042 3.016 14.388 1.00 98.38 83 ALA A O 1
ATOM 636 N N . ASP A 1 84 ? -16.769 4.470 15.554 1.00 97.81 84 ASP A N 1
ATOM 637 C CA . ASP A 1 84 ? -17.789 4.890 16.532 1.00 97.81 84 ASP A CA 1
ATOM 638 C C . ASP A 1 84 ? -19.059 5.390 15.841 1.00 97.81 84 ASP A C 1
ATOM 640 O O . ASP A 1 84 ? -20.184 5.015 16.187 1.00 97.81 84 ASP A O 1
ATOM 644 N N . TRP A 1 85 ? -18.891 6.245 14.836 1.00 97.75 85 TRP A N 1
ATOM 645 C CA . TRP A 1 85 ? -20.012 6.772 14.075 1.00 97.75 85 TRP A CA 1
ATOM 646 C C . TRP A 1 85 ? -20.734 5.675 13.286 1.00 97.75 85 TRP A C 1
ATOM 648 O O . TRP A 1 85 ? -21.959 5.594 13.366 1.00 97.75 85 TRP A O 1
ATOM 658 N N . LEU A 1 86 ? -19.998 4.819 12.563 1.00 97.56 86 LEU A N 1
ATOM 659 C CA . LEU A 1 86 ? -20.545 3.718 11.757 1.00 97.56 86 LEU A CA 1
ATOM 660 C C . LEU A 1 86 ? -21.320 2.708 12.597 1.00 97.56 86 LEU A C 1
ATOM 662 O O . LEU A 1 86 ? -22.381 2.253 12.179 1.00 97.56 86 LEU A O 1
ATOM 666 N N . GLU A 1 87 ? -20.815 2.382 13.779 1.00 95.75 87 GLU A N 1
ATOM 667 C CA . GLU A 1 87 ? -21.472 1.482 14.716 1.00 95.75 87 GLU A CA 1
ATOM 668 C C . GLU A 1 87 ? -22.895 1.937 15.076 1.00 95.75 87 GLU A C 1
ATOM 670 O O . GLU A 1 87 ? -23.800 1.122 15.263 1.00 95.75 87 GLU A O 1
ATOM 675 N N . ASN A 1 88 ? -23.108 3.249 15.153 1.00 93.62 88 ASN A N 1
ATOM 676 C CA . ASN A 1 88 ? -24.391 3.845 15.508 1.00 93.62 88 ASN A CA 1
ATOM 677 C C . ASN A 1 88 ? -25.250 4.207 14.283 1.00 93.62 88 ASN A C 1
ATOM 679 O O . ASN A 1 88 ? -26.305 4.826 14.433 1.00 93.62 88 ASN A O 1
ATOM 683 N N . ARG A 1 89 ? -24.833 3.829 13.066 1.00 95.00 89 ARG A N 1
ATOM 684 C CA . ARG A 1 89 ? -25.631 4.040 11.854 1.00 95.00 89 ARG A CA 1
ATOM 685 C C . ARG A 1 89 ? -26.658 2.933 11.665 1.00 95.00 89 ARG A C 1
ATOM 687 O O . ARG A 1 89 ? -26.323 1.753 11.584 1.00 95.00 89 ARG A O 1
ATOM 694 N N . GLU A 1 90 ? -27.910 3.339 11.4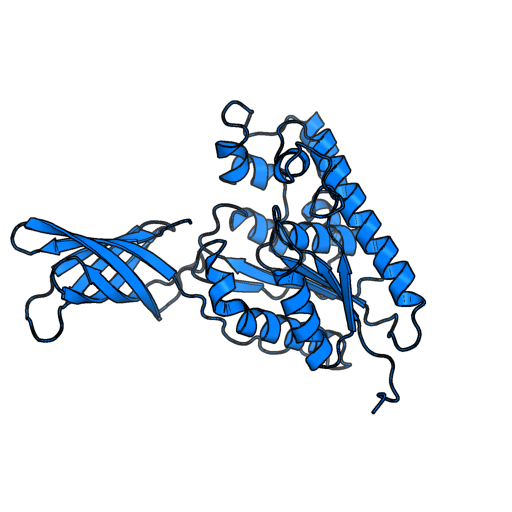87 1.00 92.81 90 GLU A N 1
ATOM 695 C CA . GLU A 1 90 ? -28.974 2.435 11.061 1.00 92.81 90 GLU A CA 1
ATOM 696 C C . GLU A 1 90 ? -28.596 1.738 9.742 1.00 92.81 90 GLU A C 1
ATOM 698 O O . GLU A 1 90 ? -28.080 2.358 8.809 1.00 92.81 90 GLU A O 1
ATOM 703 N N . GLY A 1 91 ? -28.822 0.425 9.678 1.00 92.00 91 GLY A N 1
ATOM 704 C CA . GLY A 1 91 ? -28.516 -0.391 8.504 1.00 92.00 91 GLY A CA 1
ATOM 705 C C . GLY A 1 91 ? -27.050 -0.817 8.356 1.00 92.00 91 GLY A C 1
ATOM 706 O O . GLY A 1 91 ? -26.765 -1.591 7.441 1.00 92.00 91 GLY A O 1
ATOM 707 N N . VAL A 1 92 ? -26.134 -0.389 9.235 1.00 96.62 92 VAL A N 1
ATOM 708 C CA . VAL A 1 92 ? -24.747 -0.890 9.281 1.00 96.62 92 VAL A CA 1
ATOM 709 C C . VAL A 1 92 ? -24.638 -2.077 10.235 1.00 96.62 92 VAL A C 1
ATOM 711 O O . VAL A 1 92 ? -25.182 -2.076 11.336 1.00 96.62 92 VAL A O 1
ATOM 714 N N . ASP A 1 93 ? -23.913 -3.110 9.813 1.00 96.25 93 ASP A N 1
ATOM 715 C CA . ASP A 1 93 ? -23.561 -4.233 10.673 1.00 96.25 93 ASP A CA 1
ATOM 716 C C . ASP A 1 93 ? -22.312 -3.917 11.507 1.00 96.25 93 ASP A C 1
ATOM 718 O O . ASP A 1 93 ? -21.191 -3.896 10.991 1.00 96.25 93 ASP A O 1
ATOM 722 N N . ARG A 1 94 ? -22.508 -3.728 12.815 1.00 95.50 94 ARG A N 1
ATOM 723 C CA . ARG A 1 94 ? -21.451 -3.383 13.779 1.00 95.50 94 ARG A CA 1
ATOM 724 C C . ARG A 1 94 ? -20.352 -4.444 13.885 1.00 95.50 94 ARG A C 1
ATOM 726 O O . ARG A 1 94 ? -19.218 -4.112 14.202 1.00 95.50 94 ARG A O 1
ATOM 733 N N . GLN A 1 95 ? -20.655 -5.710 13.588 1.00 94.62 95 GLN A N 1
ATOM 734 C CA . GLN A 1 95 ? -19.674 -6.802 13.632 1.00 94.62 95 GLN A CA 1
ATOM 735 C C . GLN A 1 95 ? -18.853 -6.916 12.342 1.00 94.62 95 GLN A C 1
ATOM 737 O O . GLN A 1 95 ? -17.881 -7.672 12.284 1.00 94.62 95 GLN A O 1
ATOM 742 N N . ARG A 1 96 ? -19.245 -6.188 11.289 1.00 96.44 96 ARG A N 1
ATOM 743 C CA . ARG A 1 96 ? -18.619 -6.237 9.964 1.00 96.44 96 ARG A CA 1
ATOM 744 C C . ARG A 1 96 ? -18.187 -4.850 9.499 1.00 96.44 96 ARG A C 1
ATOM 746 O O . ARG A 1 96 ? -18.460 -4.448 8.368 1.00 96.44 96 ARG A O 1
ATOM 753 N N . ILE A 1 97 ? -17.494 -4.137 10.382 1.00 98.19 97 ILE A N 1
ATOM 754 C CA . ILE A 1 97 ? -16.785 -2.895 10.066 1.00 98.19 97 ILE A CA 1
ATOM 755 C C . ILE A 1 97 ? -15.326 -3.243 9.775 1.00 98.19 97 ILE A C 1
ATOM 757 O O . ILE A 1 97 ? -14.678 -3.944 10.554 1.00 98.19 97 ILE A O 1
ATOM 761 N N . GLY A 1 98 ? -14.810 -2.794 8.638 1.00 98.06 98 GLY A N 1
ATOM 762 C CA . GLY A 1 98 ? -13.419 -2.992 8.245 1.00 98.06 98 GLY A CA 1
ATOM 763 C C . GLY A 1 98 ? -12.769 -1.719 7.734 1.00 98.06 98 GLY A C 1
ATOM 764 O O . GLY A 1 98 ? -13.393 -0.663 7.670 1.00 98.06 98 GLY A O 1
ATOM 765 N N . VAL A 1 99 ? -11.506 -1.826 7.337 1.00 98.69 99 VAL A N 1
ATOM 766 C CA . VAL A 1 99 ? -10.730 -0.699 6.809 1.00 98.69 99 VAL A CA 1
ATOM 767 C C . VAL A 1 99 ? -9.968 -1.102 5.547 1.00 98.69 99 VAL A C 1
ATOM 769 O O . VAL A 1 99 ? -9.380 -2.178 5.470 1.00 98.69 99 VAL A O 1
ATOM 772 N N . VAL A 1 100 ? -9.983 -0.250 4.527 1.00 98.75 100 VAL A N 1
ATOM 773 C CA . VAL A 1 100 ? -9.195 -0.432 3.303 1.00 98.75 100 VAL A CA 1
ATOM 774 C C . VAL A 1 100 ? -8.335 0.800 3.113 1.00 98.75 100 VAL A C 1
ATOM 776 O O . VAL A 1 100 ? -8.852 1.912 3.033 1.00 98.75 100 VAL A O 1
ATOM 779 N N . GLY A 1 101 ? -7.027 0.601 3.032 1.00 98.38 101 GLY A N 1
ATOM 780 C CA . GLY A 1 101 ? -6.072 1.690 2.897 1.00 98.38 101 GLY A CA 1
ATOM 781 C C . GLY A 1 101 ? -5.129 1.497 1.722 1.00 98.38 101 GLY A C 1
ATOM 782 O O . GLY A 1 101 ? -4.780 0.362 1.390 1.00 98.38 101 GLY A O 1
ATOM 783 N N . VAL A 1 102 ? -4.697 2.609 1.124 1.00 98.38 102 VAL A N 1
ATOM 784 C CA . VAL A 1 102 ? -3.686 2.649 0.055 1.00 98.38 102 VAL A CA 1
ATOM 785 C C . VAL A 1 102 ? -2.451 3.415 0.531 1.00 98.38 102 VAL A C 1
ATOM 787 O O . VAL A 1 102 ? -2.583 4.529 1.029 1.00 98.38 102 VAL A O 1
ATOM 790 N N . SER A 1 103 ? -1.250 2.856 0.362 1.00 97.50 103 SER A N 1
ATOM 791 C CA . SER A 1 103 ? 0.031 3.488 0.717 1.00 97.50 103 SER A CA 1
ATOM 792 C C . SER A 1 103 ? 0.052 3.964 2.181 1.00 97.50 103 SER A C 1
ATOM 794 O O . SER A 1 103 ? -0.096 3.142 3.089 1.00 97.50 103 SER A O 1
ATOM 796 N N . LEU A 1 104 ? 0.149 5.272 2.447 1.00 98.06 104 LEU A N 1
ATOM 797 C CA . LEU A 1 104 ? -0.024 5.836 3.794 1.00 98.06 104 LEU A CA 1
ATOM 798 C C . LEU A 1 104 ? -1.314 5.348 4.469 1.00 98.06 104 LEU A C 1
ATOM 800 O O . LEU A 1 104 ? -1.276 4.900 5.614 1.00 98.06 104 LEU A O 1
ATOM 804 N N . GLY A 1 105 ? -2.443 5.368 3.760 1.00 98.44 105 GLY A N 1
ATOM 805 C CA . GLY A 1 105 ? -3.713 4.866 4.271 1.00 98.44 105 GLY A CA 1
ATOM 806 C C . GLY A 1 105 ? -3.649 3.392 4.672 1.00 98.44 105 GLY A C 1
ATOM 807 O O . GLY A 1 105 ? -4.308 2.998 5.627 1.00 98.44 105 GLY A O 1
ATOM 808 N N . ALA A 1 106 ? -2.828 2.572 4.009 1.00 98.44 106 ALA A N 1
ATOM 809 C CA . ALA A 1 106 ? -2.626 1.170 4.381 1.00 98.44 106 ALA A CA 1
ATOM 810 C C . ALA A 1 106 ? -1.832 1.027 5.692 1.00 98.44 106 ALA A C 1
ATOM 812 O O . ALA A 1 106 ? -2.131 0.151 6.504 1.00 98.44 106 ALA A O 1
ATOM 813 N N . MET A 1 107 ? -0.854 1.907 5.929 1.00 98.50 107 MET A N 1
ATOM 814 C CA . MET A 1 107 ? -0.126 1.969 7.202 1.00 98.50 107 MET A CA 1
ATOM 815 C C . MET A 1 107 ? -1.057 2.394 8.344 1.00 98.50 107 MET A C 1
ATOM 817 O O . MET A 1 107 ? -1.097 1.730 9.380 1.00 98.50 107 MET A O 1
ATOM 821 N N . ILE A 1 108 ? -1.862 3.443 8.128 1.00 98.75 108 ILE A N 1
ATOM 822 C CA . ILE A 1 108 ? -2.871 3.896 9.098 1.00 98.75 108 ILE A CA 1
ATOM 823 C C . ILE A 1 108 ? -3.924 2.815 9.349 1.00 98.75 108 ILE A C 1
ATOM 825 O O . ILE A 1 108 ? -4.290 2.595 10.497 1.00 98.75 108 ILE A O 1
ATOM 829 N N . ALA A 1 109 ? -4.370 2.093 8.317 1.00 98.44 109 ALA A N 1
ATOM 830 C CA . ALA A 1 109 ? -5.316 0.990 8.466 1.00 98.44 109 ALA A CA 1
ATOM 831 C C . ALA A 1 109 ? -4.790 -0.082 9.433 1.00 98.44 109 ALA A C 1
ATOM 833 O O . ALA A 1 109 ? -5.500 -0.484 10.351 1.00 98.44 109 ALA A O 1
ATOM 834 N N . HIS A 1 110 ? -3.535 -0.513 9.272 1.00 97.69 110 HIS A N 1
ATOM 835 C CA . HIS A 1 110 ? -2.924 -1.482 10.183 1.00 97.69 110 HIS A CA 1
ATOM 836 C C . HIS A 1 110 ? -2.776 -0.948 11.609 1.00 97.69 110 HIS A C 1
ATOM 838 O O . HIS A 1 110 ? -3.076 -1.679 12.556 1.00 97.69 110 HIS A O 1
ATOM 844 N N . LEU A 1 111 ? -2.320 0.300 11.756 1.00 98.38 111 LEU A N 1
ATOM 845 C CA . LEU A 1 111 ? -2.184 0.952 13.056 1.00 98.38 111 LEU A CA 1
ATOM 846 C C . LEU A 1 111 ? -3.540 1.028 13.768 1.00 98.38 111 LEU A C 1
ATOM 848 O O . LEU A 1 111 ? -3.672 0.527 14.880 1.00 98.38 111 LEU A O 1
ATOM 852 N N . ALA A 1 112 ? -4.559 1.563 13.092 1.00 98.44 112 ALA A N 1
ATOM 853 C CA . ALA A 1 112 ? -5.909 1.700 13.624 1.00 98.44 112 ALA A CA 1
ATOM 854 C C . ALA A 1 112 ? -6.506 0.344 14.008 1.00 98.44 112 ALA A C 1
ATOM 856 O O . ALA A 1 112 ? -7.021 0.204 15.110 1.00 98.44 112 ALA A O 1
ATOM 857 N N . MET A 1 113 ? -6.366 -0.691 13.168 1.00 97.88 113 MET A N 1
ATOM 858 C CA . MET A 1 113 ? -6.792 -2.047 13.541 1.00 97.88 113 MET A CA 1
ATOM 859 C C . MET A 1 113 ? -6.070 -2.549 14.791 1.00 97.88 113 MET A C 1
ATOM 861 O O . MET A 1 113 ? -6.673 -3.199 15.632 1.00 97.88 113 MET A O 1
ATOM 865 N N . GLY A 1 114 ? -4.783 -2.250 14.942 1.00 96.56 114 GLY A N 1
ATOM 866 C CA . GLY A 1 114 ? -4.036 -2.630 16.135 1.00 96.56 114 GLY A CA 1
ATOM 867 C C . GLY A 1 114 ? -4.481 -1.895 17.407 1.00 96.56 114 GLY A C 1
ATOM 868 O O . GLY A 1 114 ? -4.266 -2.393 18.511 1.00 96.56 114 GLY A O 1
ATOM 869 N N . MET A 1 115 ? -5.091 -0.720 17.269 1.00 96.88 115 MET A N 1
ATOM 870 C CA . MET A 1 115 ? -5.552 0.111 18.384 1.00 96.88 115 MET A CA 1
ATOM 871 C C . MET A 1 115 ? -7.040 -0.079 18.702 1.00 96.88 115 MET A C 1
ATOM 873 O O . MET A 1 115 ? -7.425 0.087 19.855 1.00 96.88 115 MET A O 1
ATOM 877 N N . ASP A 1 116 ? -7.854 -0.453 17.714 1.00 97.31 116 ASP A N 1
ATOM 878 C CA . ASP A 1 116 ? -9.310 -0.517 17.811 1.00 97.31 116 ASP A CA 1
ATOM 879 C C . ASP A 1 116 ? -9.842 -1.877 17.348 1.00 97.31 116 ASP A C 1
ATOM 881 O O . ASP A 1 116 ? -9.768 -2.254 16.174 1.00 97.31 116 ASP A O 1
ATOM 885 N N . GLU A 1 117 ? -10.395 -2.640 18.291 1.00 95.00 117 GLU A N 1
ATOM 886 C CA . GLU A 1 117 ? -10.805 -4.017 18.038 1.00 95.00 117 GLU A CA 1
ATOM 887 C C . GLU A 1 117 ? -12.091 -4.169 17.225 1.00 95.00 117 GLU A C 1
ATOM 889 O O . GLU A 1 117 ? -12.366 -5.252 16.701 1.00 95.00 117 GLU A O 1
ATOM 894 N N . ARG A 1 118 ? -12.848 -3.081 17.067 1.00 96.0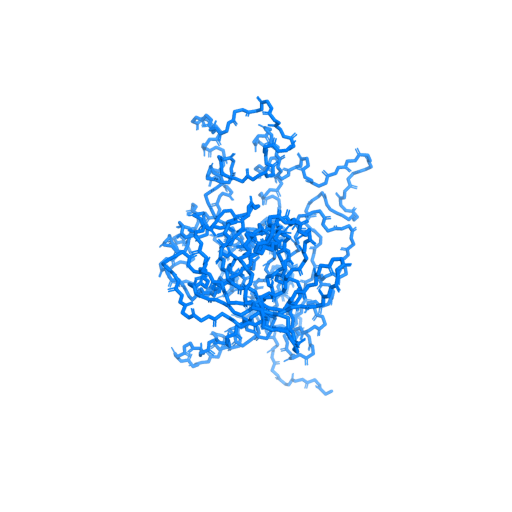0 118 ARG A N 1
ATOM 895 C CA . ARG A 1 118 ? -14.098 -3.065 16.298 1.00 96.00 118 ARG A CA 1
ATOM 896 C C . ARG A 1 118 ? -13.852 -3.181 14.799 1.00 96.00 118 ARG A C 1
ATOM 898 O O . ARG A 1 118 ? -14.727 -3.617 14.051 1.00 96.00 118 ARG A O 1
ATOM 905 N N . LEU A 1 119 ? -12.642 -2.840 14.352 1.00 97.62 119 LEU A N 1
ATOM 906 C CA . LEU A 1 119 ? -12.183 -3.050 12.984 1.00 97.62 119 LEU A CA 1
ATOM 907 C C . LEU A 1 119 ? -11.908 -4.544 12.753 1.00 97.62 119 LEU A C 1
ATOM 909 O O . LEU A 1 119 ? -10.794 -5.050 12.882 1.00 97.62 119 LEU A O 1
ATOM 913 N N . SER A 1 120 ? -12.966 -5.261 12.390 1.00 96.06 120 SER A N 1
ATOM 914 C CA . SER A 1 120 ? -13.009 -6.722 12.268 1.00 96.06 120 SER A CA 1
ATOM 915 C C . SER A 1 120 ? -12.162 -7.304 11.124 1.00 96.06 120 SER A C 1
ATOM 917 O O . SER A 1 120 ? -11.776 -8.477 11.175 1.00 96.06 120 SER A O 1
ATOM 919 N N . ALA A 1 121 ? -11.880 -6.515 10.081 1.00 96.88 121 ALA A N 1
ATOM 920 C CA . ALA A 1 121 ? -11.088 -6.926 8.924 1.00 96.88 121 ALA A CA 1
ATOM 921 C C . ALA A 1 121 ? -10.414 -5.734 8.229 1.00 96.88 121 ALA A C 1
ATOM 923 O O . ALA A 1 121 ? -10.910 -4.609 8.295 1.00 96.88 121 ALA A O 1
ATOM 924 N N . GLY A 1 122 ? -9.316 -5.982 7.513 1.00 97.31 122 GLY A N 1
ATOM 925 C CA . GLY A 1 122 ? -8.615 -4.939 6.774 1.00 97.31 122 GLY A CA 1
ATOM 926 C C . GLY A 1 122 ? -7.964 -5.394 5.477 1.00 97.31 122 GLY A C 1
ATOM 927 O O . GLY A 1 122 ? -7.552 -6.545 5.334 1.00 97.31 122 GLY A O 1
ATOM 928 N N . VAL A 1 123 ? -7.850 -4.461 4.534 1.00 98.31 123 VAL A N 1
ATOM 929 C CA . VAL A 1 123 ? -7.095 -4.634 3.289 1.00 98.31 123 VAL A CA 1
ATOM 930 C C . VAL A 1 123 ? -6.077 -3.506 3.166 1.00 98.31 123 VAL A C 1
ATOM 932 O O . VAL A 1 123 ? -6.437 -2.332 3.092 1.00 98.31 123 VAL A O 1
ATOM 935 N N . ALA A 1 124 ? -4.803 -3.873 3.128 1.00 98.06 124 ALA A N 1
ATOM 936 C CA . ALA A 1 124 ? -3.680 -2.957 3.031 1.00 98.06 124 ALA A CA 1
ATOM 937 C C . ALA A 1 124 ? -3.045 -3.054 1.643 1.00 98.06 124 ALA A C 1
ATOM 939 O O . ALA A 1 124 ? -2.417 -4.059 1.303 1.00 98.06 124 ALA A O 1
ATOM 940 N N . ILE A 1 125 ? -3.221 -2.008 0.840 1.00 98.44 125 ILE A N 1
ATOM 941 C CA . ILE A 1 125 ? -2.703 -1.908 -0.525 1.00 98.44 125 ILE A CA 1
ATOM 942 C C . ILE A 1 125 ? -1.443 -1.042 -0.482 1.00 98.44 125 ILE A C 1
ATOM 944 O O . ILE A 1 125 ? -1.521 0.134 -0.145 1.00 98.44 125 ILE A O 1
ATOM 948 N N . LEU A 1 126 ? -0.287 -1.612 -0.816 1.00 97.56 126 LEU A N 1
ATOM 949 C CA . LEU A 1 126 ? 1.024 -0.950 -0.842 1.00 97.56 126 LEU A CA 1
ATOM 950 C C . LEU A 1 126 ? 1.434 -0.346 0.511 1.00 97.56 126 LEU A C 1
ATOM 952 O O . LEU A 1 126 ? 2.010 0.734 0.578 1.00 97.56 126 LEU A O 1
ATOM 956 N N . GLY A 1 127 ? 1.073 -1.025 1.601 1.00 95.25 127 GLY A N 1
ATOM 957 C CA . GLY A 1 127 ? 1.385 -0.610 2.970 1.00 95.25 127 GLY A CA 1
ATOM 958 C C . GLY A 1 127 ? 2.650 -1.250 3.531 1.00 95.25 127 GLY A C 1
ATOM 959 O O . GLY A 1 127 ? 3.203 -2.197 2.980 1.00 95.25 127 GLY A O 1
ATOM 960 N N . GLY A 1 128 ? 3.093 -0.781 4.687 1.00 92.94 128 GLY A N 1
ATOM 961 C CA . GLY A 1 128 ? 4.233 -1.355 5.388 1.00 92.94 128 GLY A CA 1
ATOM 962 C C . GLY A 1 128 ? 4.134 -1.135 6.887 1.00 92.94 128 GLY A C 1
ATOM 963 O O . GLY A 1 128 ? 3.276 -0.409 7.379 1.00 92.94 128 GLY A O 1
ATOM 964 N N . GLY A 1 129 ? 5.030 -1.785 7.614 1.00 91.69 129 GLY A N 1
ATOM 965 C CA . GLY A 1 129 ? 5.313 -1.490 9.014 1.00 91.69 129 GLY A CA 1
ATOM 966 C C . GLY A 1 129 ? 6.816 -1.343 9.181 1.00 91.69 129 GLY A C 1
ATOM 967 O O . GLY A 1 129 ? 7.559 -1.485 8.213 1.00 91.69 129 GLY A O 1
ATOM 968 N N . ASN A 1 130 ? 7.278 -1.088 10.396 1.00 96.25 130 ASN A N 1
ATOM 969 C CA . ASN A 1 130 ? 8.661 -0.737 10.669 1.00 96.25 130 ASN A CA 1
ATOM 970 C C . ASN A 1 130 ? 9.038 0.589 9.997 1.00 96.25 130 ASN A C 1
ATOM 972 O O . ASN A 1 130 ? 9.741 0.652 8.984 1.00 96.25 130 ASN A O 1
ATOM 976 N N . MET A 1 131 ? 8.585 1.679 10.598 1.00 94.56 131 MET A N 1
ATOM 977 C CA . MET A 1 131 ? 8.916 3.032 10.174 1.00 94.56 131 MET A CA 1
ATOM 978 C C . MET A 1 131 ? 10.425 3.282 10.204 1.00 94.56 131 MET A C 1
ATOM 980 O O . MET A 1 131 ? 10.932 3.995 9.344 1.00 94.56 131 MET A O 1
ATOM 984 N N . GLN A 1 132 ? 11.188 2.639 11.097 1.00 93.88 132 GLN A N 1
ATOM 985 C CA . GLN A 1 132 ? 12.655 2.737 11.067 1.00 93.88 132 GLN A CA 1
ATOM 986 C C . GLN A 1 132 ? 13.210 2.227 9.729 1.00 93.88 132 GLN A C 1
ATOM 988 O O . GLN A 1 132 ? 14.091 2.848 9.129 1.00 93.88 132 GLN A O 1
ATOM 993 N N . ARG A 1 133 ? 12.664 1.112 9.223 1.00 95.12 133 ARG A N 1
ATOM 994 C CA . ARG A 1 133 ? 13.002 0.583 7.900 1.00 95.12 133 ARG A CA 1
ATOM 995 C C . ARG A 1 133 ? 12.544 1.521 6.785 1.00 95.12 133 ARG A C 1
ATOM 997 O O . ARG A 1 133 ? 13.296 1.678 5.826 1.00 95.12 133 ARG A O 1
ATOM 1004 N N . MET A 1 134 ? 11.385 2.170 6.919 1.00 94.00 134 MET A N 1
ATOM 1005 C CA . MET A 1 134 ? 10.940 3.216 5.985 1.00 94.00 134 MET A CA 1
ATOM 1006 C C . MET A 1 134 ? 11.937 4.374 5.916 1.00 94.00 134 MET A C 1
ATOM 1008 O O . MET A 1 134 ? 12.433 4.667 4.832 1.00 94.00 134 MET A O 1
ATOM 1012 N N . TYR A 1 135 ? 12.328 4.957 7.051 1.00 92.50 135 TYR A N 1
ATOM 1013 C CA . TYR A 1 135 ? 13.314 6.044 7.105 1.00 92.50 135 TYR A CA 1
ATOM 1014 C C . TYR A 1 135 ? 14.669 5.666 6.485 1.00 92.50 135 TYR A C 1
ATOM 1016 O O . TYR A 1 135 ? 15.307 6.489 5.823 1.00 92.50 135 TYR A O 1
ATOM 1024 N N . ALA A 1 136 ? 15.100 4.414 6.664 1.00 93.25 136 ALA A N 1
ATOM 1025 C CA . ALA A 1 136 ? 16.385 3.939 6.162 1.00 93.25 136 ALA A CA 1
ATOM 1026 C C . ALA A 1 136 ? 16.379 3.588 4.660 1.00 93.25 136 ALA A C 1
ATOM 1028 O O . ALA A 1 136 ? 17.354 3.859 3.945 1.00 93.25 136 ALA A O 1
ATOM 1029 N N . ALA A 1 137 ? 15.316 2.933 4.186 1.00 93.31 137 ALA A N 1
ATOM 1030 C CA . ALA A 1 137 ? 15.292 2.275 2.880 1.00 93.31 137 ALA A CA 1
ATOM 1031 C C . ALA A 1 137 ? 14.394 2.958 1.838 1.00 93.31 137 ALA A C 1
ATOM 1033 O O . ALA A 1 137 ? 14.652 2.770 0.654 1.00 93.31 137 ALA A O 1
ATOM 1034 N N . SER A 1 138 ? 13.391 3.741 2.248 1.00 93.94 138 SER A N 1
ATOM 1035 C CA . SER A 1 138 ? 12.512 4.460 1.318 1.00 93.94 138 SER A CA 1
ATOM 1036 C C . SER A 1 138 ? 13.260 5.580 0.597 1.00 93.94 138 SER A C 1
ATOM 1038 O O . SER A 1 138 ? 14.139 6.239 1.169 1.00 93.94 138 SER A O 1
ATOM 1040 N N . ILE A 1 139 ? 12.884 5.832 -0.655 1.00 92.56 139 ILE A N 1
ATOM 1041 C CA . ILE A 1 139 ? 13.387 6.967 -1.429 1.00 92.56 139 ILE A CA 1
ATOM 1042 C C . ILE A 1 139 ? 12.785 8.306 -0.969 1.00 92.56 139 ILE A C 1
ATOM 1044 O O . ILE A 1 139 ? 13.452 9.336 -1.067 1.00 92.56 139 ILE A O 1
ATOM 1048 N N . LEU A 1 140 ? 11.577 8.313 -0.390 1.00 91.56 140 LEU A N 1
ATOM 1049 C CA . LEU A 1 140 ? 10.873 9.548 -0.018 1.00 91.56 140 LEU A CA 1
ATOM 1050 C C . LEU A 1 140 ? 11.651 10.410 0.996 1.00 91.56 140 LEU A C 1
ATOM 1052 O O . LEU A 1 140 ? 11.911 11.580 0.698 1.00 91.56 140 LEU A O 1
ATOM 1056 N N . PRO A 1 141 ? 12.117 9.882 2.150 1.00 89.50 141 PRO A N 1
ATOM 1057 C CA . PRO A 1 141 ? 12.953 10.660 3.060 1.00 89.50 141 PRO A CA 1
ATOM 1058 C C . PRO A 1 141 ? 14.262 11.125 2.416 1.00 89.50 141 PRO A C 1
ATOM 1060 O O . PRO A 1 141 ? 14.820 12.132 2.850 1.00 89.50 141 PRO A O 1
ATOM 1063 N N . ARG A 1 142 ? 14.787 10.399 1.414 1.00 90.44 142 ARG A N 1
ATOM 1064 C CA . ARG A 1 142 ? 16.040 10.753 0.723 1.00 90.44 142 ARG A CA 1
ATOM 1065 C C . ARG A 1 142 ? 15.879 11.983 -0.147 1.00 90.44 142 ARG A C 1
ATOM 1067 O O . ARG A 1 142 ? 16.761 12.831 -0.137 1.00 90.44 142 ARG A O 1
ATOM 1074 N N . ILE A 1 143 ? 14.753 12.081 -0.842 1.00 90.56 143 ILE A N 1
ATOM 1075 C CA . ILE A 1 143 ? 14.432 13.222 -1.698 1.00 90.56 143 ILE A CA 1
ATOM 1076 C C . ILE A 1 143 ? 14.046 14.436 -0.848 1.00 90.56 143 ILE A C 1
ATOM 1078 O O . ILE A 1 143 ? 14.565 15.524 -1.067 1.00 90.56 143 ILE A O 1
ATOM 1082 N N . LEU A 1 144 ? 13.168 14.254 0.142 1.00 89.56 144 LEU A N 1
ATOM 1083 C CA . LEU A 1 144 ? 12.606 15.375 0.905 1.00 89.56 144 LEU A CA 1
ATOM 1084 C C . LEU A 1 144 ? 13.518 15.899 2.011 1.00 89.56 144 LEU A C 1
ATOM 1086 O O . LEU A 1 144 ? 13.486 17.080 2.335 1.00 89.56 144 LEU A O 1
ATOM 1090 N N . ASN A 1 145 ? 14.327 15.022 2.603 1.00 89.12 145 ASN A N 1
ATOM 1091 C CA . ASN A 1 145 ? 15.219 15.359 3.706 1.00 89.12 145 ASN A CA 1
ATOM 1092 C C . ASN A 1 145 ? 16.629 14.817 3.393 1.00 89.12 145 ASN A C 1
ATOM 1094 O O . ASN A 1 145 ? 17.103 13.897 4.070 1.00 89.12 145 ASN A O 1
ATOM 1098 N N . PRO A 1 146 ? 17.312 15.312 2.338 1.00 89.88 146 PRO A N 1
ATOM 1099 C CA . PRO A 1 146 ? 18.558 14.728 1.820 1.00 89.88 146 PRO A CA 1
ATOM 1100 C C . PRO A 1 146 ? 19.700 14.719 2.844 1.00 89.88 146 PRO A C 1
ATOM 1102 O O . PRO A 1 146 ? 20.482 13.768 2.880 1.00 89.88 146 PRO A O 1
ATOM 1105 N N . PHE A 1 147 ? 19.732 15.713 3.730 1.00 91.38 147 PHE A N 1
ATOM 1106 C CA . PHE A 1 147 ? 20.757 15.869 4.765 1.00 91.38 147 PHE A CA 1
ATOM 1107 C C . PHE A 1 147 ? 20.383 15.243 6.117 1.00 91.38 147 PHE A C 1
ATOM 1109 O O . PHE A 1 147 ? 21.203 15.228 7.032 1.00 91.38 147 PHE A O 1
ATOM 1116 N N . ALA A 1 148 ? 19.161 14.718 6.267 1.00 89.12 148 ALA A N 1
ATOM 1117 C CA . ALA A 1 148 ? 18.745 14.088 7.514 1.00 89.12 148 ALA A CA 1
ATOM 1118 C C . ALA A 1 148 ? 19.390 12.697 7.683 1.00 89.12 148 ALA A C 1
ATOM 1120 O O . ALA A 1 148 ? 19.526 11.951 6.701 1.00 89.12 148 ALA A O 1
ATOM 1121 N N . PRO A 1 149 ? 19.736 12.297 8.922 1.00 88.25 149 PRO A N 1
ATOM 1122 C CA . PRO A 1 149 ? 20.182 10.941 9.211 1.00 88.25 149 PRO A CA 1
ATOM 1123 C C . PRO A 1 149 ? 19.161 9.896 8.746 1.00 88.25 149 PRO A C 1
ATOM 1125 O O . PRO A 1 149 ? 17.957 10.040 8.938 1.00 88.25 149 PRO A O 1
ATOM 1128 N N . ARG A 1 150 ? 19.649 8.801 8.155 1.00 86.69 150 ARG A N 1
ATOM 1129 C CA . ARG A 1 150 ? 18.800 7.682 7.688 1.00 86.69 150 ARG A CA 1
ATOM 1130 C C . ARG A 1 150 ? 18.436 6.696 8.786 1.00 86.69 150 ARG A C 1
ATOM 1132 O O . ARG A 1 150 ? 17.552 5.865 8.610 1.00 86.69 150 ARG A O 1
ATOM 1139 N N . ARG A 1 151 ? 19.153 6.754 9.903 1.00 91.94 151 ARG A N 1
ATOM 1140 C CA . ARG A 1 151 ? 18.895 5.944 11.086 1.00 91.94 151 ARG A CA 1
ATOM 1141 C C . ARG A 1 151 ? 18.313 6.857 12.146 1.00 91.94 151 ARG A C 1
ATOM 1143 O O . ARG A 1 151 ? 18.909 7.884 12.452 1.00 91.94 151 ARG A O 1
ATOM 1150 N N . LEU A 1 152 ? 17.175 6.452 12.688 1.00 92.50 152 LEU A N 1
ATOM 1151 C CA . LEU A 1 152 ? 16.585 7.118 13.837 1.00 92.50 152 LEU A CA 1
ATOM 1152 C C . LEU A 1 152 ? 17.486 6.923 15.064 1.00 92.50 152 LEU A C 1
ATOM 1154 O O . LEU A 1 152 ? 18.057 5.841 15.244 1.00 92.50 152 LEU A O 1
ATOM 1158 N N . SER A 1 153 ? 17.606 7.957 15.896 1.00 94.94 153 SER A N 1
ATOM 1159 C CA . SER A 1 153 ? 18.205 7.846 17.230 1.00 94.94 153 SER A CA 1
ATOM 1160 C C . SER A 1 153 ? 17.345 6.960 18.138 1.00 94.94 153 SER A C 1
ATOM 1162 O O . SER A 1 153 ? 16.172 6.740 17.850 1.00 94.94 153 SER A O 1
ATOM 1164 N N . GLU A 1 154 ? 17.882 6.466 19.257 1.00 95.12 154 GLU A N 1
ATOM 1165 C CA . GLU A 1 154 ? 17.088 5.645 20.191 1.00 95.12 154 GLU A CA 1
ATOM 1166 C C . GLU A 1 154 ? 15.843 6.381 20.713 1.00 95.12 154 GLU A C 1
ATOM 1168 O O . GLU A 1 154 ? 14.765 5.796 20.754 1.00 95.12 154 GLU A O 1
ATOM 1173 N N . ALA A 1 155 ? 15.951 7.683 20.995 1.00 94.81 155 ALA A N 1
ATOM 1174 C CA . ALA A 1 155 ? 14.803 8.503 21.387 1.00 94.81 155 ALA A CA 1
ATOM 1175 C C . ALA A 1 155 ? 13.744 8.597 20.271 1.00 94.81 155 ALA A C 1
ATOM 1177 O O . ALA A 1 155 ? 12.553 8.454 20.525 1.00 94.81 155 ALA A O 1
ATOM 1178 N N . GLN A 1 156 ? 14.164 8.781 19.015 1.00 95.56 156 GLN A N 1
ATOM 1179 C CA . GLN A 1 156 ? 13.244 8.799 17.872 1.00 95.56 156 GLN A CA 1
ATOM 1180 C C . GLN A 1 156 ? 12.599 7.431 17.627 1.00 95.56 156 GLN A C 1
ATOM 1182 O O . GLN A 1 156 ? 11.433 7.363 17.247 1.00 95.56 156 GLN A O 1
ATOM 1187 N N . LYS A 1 157 ? 13.345 6.340 17.833 1.00 95.50 157 LYS A N 1
ATOM 1188 C CA . LYS A 1 157 ? 12.806 4.979 17.739 1.00 95.50 157 LYS A CA 1
ATOM 1189 C C . LYS A 1 157 ? 11.722 4.740 18.780 1.00 95.50 157 LYS A C 1
ATOM 1191 O O . LYS A 1 157 ? 10.742 4.088 18.441 1.00 95.50 157 LYS A O 1
ATOM 1196 N N . GLU A 1 158 ? 11.896 5.251 19.997 1.00 95.75 158 GLU A N 1
ATOM 1197 C CA . GLU A 1 158 ? 10.885 5.142 21.049 1.00 95.75 158 GLU A CA 1
ATOM 1198 C C . GLU A 1 158 ? 9.602 5.881 20.669 1.00 95.75 158 GLU A C 1
ATOM 1200 O O . GLU A 1 158 ? 8.543 5.266 20.645 1.00 95.75 158 GLU A O 1
ATOM 1205 N N . LEU A 1 159 ? 9.708 7.137 20.227 1.00 96.06 159 LEU A N 1
ATOM 1206 C CA . LEU A 1 159 ? 8.549 7.913 19.765 1.00 96.06 159 LEU A CA 1
ATOM 1207 C C . LEU A 1 159 ? 7.805 7.221 18.615 1.00 96.06 159 LEU A C 1
ATOM 1209 O O . LEU A 1 159 ? 6.583 7.132 18.601 1.00 96.06 159 LEU A O 1
ATOM 1213 N N . VAL A 1 160 ? 8.545 6.691 17.639 1.00 96.25 160 VAL A N 1
ATOM 1214 C CA . VAL A 1 160 ? 7.958 5.982 16.496 1.00 96.25 160 VAL A CA 1
ATOM 1215 C C . VAL A 1 160 ? 7.188 4.732 16.919 1.00 96.25 160 VAL A C 1
ATOM 1217 O O . VAL A 1 160 ? 6.189 4.406 16.279 1.00 96.25 160 VAL A O 1
ATOM 1220 N N . ARG A 1 161 ? 7.608 4.026 17.980 1.00 96.38 161 ARG A N 1
ATOM 1221 C CA . ARG A 1 161 ? 6.928 2.796 18.422 1.00 96.38 161 ARG A CA 1
ATOM 1222 C C . ARG A 1 161 ? 5.461 3.033 18.770 1.00 96.38 161 ARG A C 1
ATOM 1224 O O . ARG A 1 161 ? 4.677 2.114 18.549 1.00 96.38 161 ARG A O 1
ATOM 1231 N N . GLU A 1 162 ? 5.100 4.233 19.224 1.00 96.50 162 GLU A N 1
ATOM 1232 C CA . GLU A 1 162 ? 3.725 4.627 19.569 1.00 96.50 162 GLU A CA 1
ATOM 1233 C C . GLU A 1 162 ? 2.75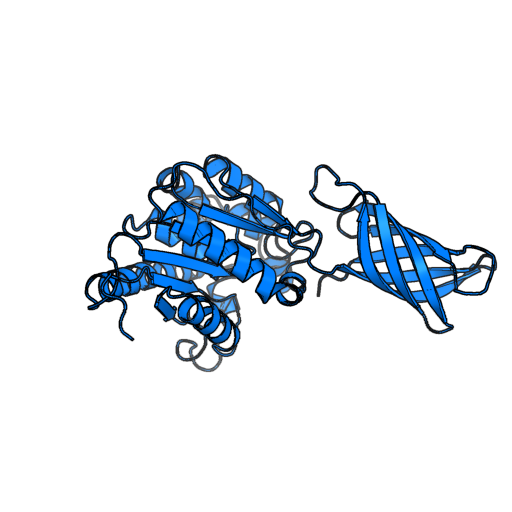3 4.564 18.383 1.00 96.50 162 GLU A C 1
ATOM 1235 O O . GLU A 1 162 ? 1.546 4.446 18.571 1.00 96.50 162 GLU A O 1
ATOM 1240 N N . VAL A 1 163 ? 3.263 4.641 17.151 1.00 97.62 163 VAL A N 1
ATOM 1241 C CA . VAL A 1 163 ? 2.436 4.687 15.935 1.00 97.62 163 VAL A CA 1
ATOM 1242 C C . VAL A 1 163 ? 2.912 3.746 14.831 1.00 97.62 163 VAL A C 1
ATOM 1244 O O . VAL A 1 163 ? 2.361 3.736 13.732 1.00 97.62 163 VAL A O 1
ATOM 1247 N N . ASP A 1 164 ? 3.946 2.948 15.078 1.00 97.62 164 ASP A N 1
ATOM 1248 C CA . ASP A 1 164 ? 4.468 2.036 14.069 1.00 97.62 164 ASP A CA 1
ATOM 1249 C C . ASP A 1 164 ? 3.533 0.821 13.911 1.00 97.62 164 ASP A C 1
ATOM 1251 O O . ASP A 1 164 ? 3.348 0.068 14.876 1.00 97.62 164 ASP A O 1
ATOM 1255 N N . PRO A 1 165 ? 2.991 0.545 12.706 1.00 97.25 165 PRO A N 1
ATOM 1256 C CA . PRO A 1 165 ? 2.126 -0.611 12.481 1.00 97.25 165 PRO A CA 1
ATOM 1257 C C . PRO A 1 165 ? 2.725 -1.946 12.940 1.00 97.25 165 PRO A C 1
ATOM 1259 O O . PRO A 1 165 ? 1.987 -2.838 13.364 1.00 97.25 165 PRO A O 1
ATOM 1262 N N . ILE A 1 166 ? 4.057 -2.103 12.884 1.00 97.00 166 ILE A N 1
ATOM 1263 C CA . ILE A 1 166 ? 4.701 -3.355 13.305 1.00 97.00 166 ILE A CA 1
ATOM 1264 C C . ILE A 1 166 ? 4.640 -3.564 14.822 1.00 97.00 166 ILE A C 1
ATOM 1266 O O . ILE A 1 166 ? 4.541 -4.708 15.263 1.00 97.00 166 ILE A O 1
ATOM 1270 N N . THR A 1 167 ? 4.630 -2.488 15.619 1.00 97.38 167 THR A N 1
ATOM 1271 C CA . THR A 1 167 ? 4.491 -2.563 17.083 1.00 97.38 167 THR A CA 1
ATOM 1272 C C . THR A 1 167 ? 3.153 -3.195 17.459 1.00 97.38 167 THR A C 1
ATOM 1274 O O . THR A 1 167 ? 3.080 -4.044 18.348 1.00 97.38 167 THR A O 1
ATOM 1277 N N . TYR A 1 168 ? 2.093 -2.847 16.727 1.00 96.25 168 TYR A N 1
ATOM 1278 C CA . TYR A 1 168 ? 0.732 -3.311 16.992 1.00 96.25 168 TYR A CA 1
ATOM 1279 C C . TYR A 1 168 ? 0.354 -4.597 16.241 1.00 96.25 168 TYR A C 1
ATOM 1281 O O . TYR A 1 168 ? -0.752 -5.108 16.414 1.00 96.25 168 TYR A O 1
ATOM 1289 N N . ALA A 1 169 ? 1.262 -5.173 15.446 1.00 95.56 169 ALA A N 1
ATOM 1290 C CA . ALA A 1 169 ? 0.980 -6.354 14.628 1.00 95.56 169 ALA A CA 1
ATOM 1291 C C . ALA A 1 169 ? 0.487 -7.562 15.447 1.00 95.56 169 ALA A C 1
ATOM 1293 O O . ALA A 1 169 ? -0.374 -8.306 14.982 1.00 95.56 169 ALA A O 1
ATOM 1294 N N . HIS A 1 170 ? 0.962 -7.716 16.688 1.00 93.75 170 HIS A N 1
ATOM 1295 C CA . HIS A 1 170 ? 0.522 -8.774 17.603 1.00 93.75 170 HIS A CA 1
ATOM 1296 C C . HIS A 1 170 ? -0.980 -8.707 17.929 1.00 93.75 170 HIS A C 1
ATOM 1298 O O . HIS A 1 170 ? -1.613 -9.746 18.080 1.00 93.75 170 HIS A O 1
ATOM 1304 N N . ARG A 1 171 ? -1.573 -7.506 17.967 1.00 94.12 171 ARG A N 1
ATOM 1305 C CA . ARG A 1 171 ? -3.019 -7.301 18.190 1.00 94.12 171 ARG A CA 1
ATOM 1306 C C . ARG A 1 171 ? -3.852 -7.598 16.947 1.00 94.12 171 ARG A C 1
ATOM 1308 O O . ARG A 1 171 ? -5.055 -7.811 17.023 1.00 94.12 171 ARG A O 1
ATOM 1315 N N . ASN A 1 172 ? -3.187 -7.669 15.800 1.00 91.25 172 ASN A N 1
ATOM 1316 C CA . ASN A 1 172 ? -3.761 -8.078 14.529 1.00 91.25 172 ASN A CA 1
ATOM 1317 C C . ASN A 1 172 ? -3.442 -9.551 14.197 1.00 91.25 172 ASN A C 1
ATOM 1319 O O . ASN A 1 172 ? -3.602 -9.959 13.044 1.00 91.25 172 ASN A O 1
ATOM 1323 N N . ARG A 1 173 ? -3.012 -10.366 15.181 1.00 85.88 173 ARG A N 1
ATOM 1324 C CA . ARG A 1 173 ? -2.644 -11.780 15.004 1.00 85.88 173 ARG A CA 1
ATOM 1325 C C . ARG A 1 173 ? -3.441 -12.720 15.941 1.00 85.88 173 ARG A C 1
ATOM 1327 O O . ARG A 1 173 ? -3.195 -12.699 17.140 1.00 85.88 173 ARG A O 1
ATOM 1334 N N . PRO A 1 174 ? -4.292 -13.628 15.419 1.00 69.81 174 PRO A N 1
ATOM 1335 C CA . PRO A 1 174 ? -4.845 -13.641 14.068 1.00 69.81 174 PRO A CA 1
ATOM 1336 C C . PRO A 1 174 ? -6.020 -12.657 13.956 1.00 69.81 174 PRO A C 1
ATOM 1338 O O . PRO A 1 174 ? -7.079 -12.867 14.539 1.00 69.81 174 PRO A O 1
ATOM 1341 N N . ARG A 1 175 ? -5.872 -11.613 13.140 1.00 81.44 175 ARG A N 1
ATOM 1342 C CA . ARG A 1 175 ? -6.984 -10.803 12.628 1.00 81.44 175 ARG A CA 1
ATOM 1343 C C . ARG A 1 175 ? -7.030 -10.912 11.104 1.00 81.44 175 ARG A C 1
ATOM 1345 O O . ARG A 1 175 ? -6.056 -11.274 10.446 1.00 81.44 175 ARG A O 1
ATOM 1352 N N . ARG A 1 176 ? -8.204 -10.644 10.536 1.00 93.00 176 ARG A N 1
ATOM 1353 C CA . ARG A 1 176 ? -8.511 -10.800 9.110 1.00 93.00 176 ARG A CA 1
ATOM 1354 C C . ARG A 1 176 ? -7.901 -9.660 8.296 1.00 93.00 176 ARG A C 1
ATOM 1356 O O . ARG A 1 176 ? -8.562 -8.664 8.022 1.00 93.00 176 ARG A O 1
ATOM 1363 N N . VAL A 1 177 ? -6.631 -9.805 7.939 1.00 95.19 177 VAL A N 1
ATOM 1364 C CA . VAL A 1 177 ? -5.880 -8.851 7.120 1.00 95.19 177 VAL A CA 1
ATOM 1365 C C . VAL A 1 177 ? -5.530 -9.454 5.756 1.00 95.19 177 VAL A C 1
ATOM 1367 O O . VAL A 1 177 ? -5.080 -10.594 5.677 1.00 95.19 177 VAL A O 1
ATOM 1370 N N . LEU A 1 178 ? -5.692 -8.677 4.686 1.00 96.69 178 LEU A N 1
ATOM 1371 C CA . LEU A 1 178 ? -5.113 -8.940 3.366 1.00 96.69 178 LEU A CA 1
ATOM 1372 C C . LEU A 1 178 ? -4.063 -7.875 3.054 1.00 96.69 178 LEU A C 1
ATOM 1374 O O . LEU A 1 178 ? -4.340 -6.683 3.165 1.00 96.69 178 LEU A O 1
ATOM 1378 N N . MET A 1 179 ? -2.885 -8.301 2.604 1.00 97.69 179 MET A N 1
ATOM 1379 C CA . MET A 1 179 ? -1.843 -7.412 2.093 1.00 97.69 179 MET A CA 1
ATOM 1380 C C . MET A 1 179 ? -1.747 -7.531 0.568 1.00 97.69 179 MET A C 1
ATOM 1382 O O . MET A 1 179 ? -1.710 -8.633 0.027 1.00 97.69 179 MET A O 1
ATOM 1386 N N . ILE A 1 180 ? -1.673 -6.410 -0.141 1.00 98.00 180 ILE A N 1
ATOM 1387 C CA . ILE A 1 180 ? -1.394 -6.361 -1.582 1.00 98.00 180 ILE A CA 1
ATOM 1388 C C . ILE A 1 180 ? -0.179 -5.458 -1.755 1.00 98.00 180 ILE A C 1
ATOM 1390 O O . ILE A 1 180 ? -0.231 -4.302 -1.359 1.00 98.00 180 ILE A O 1
ATOM 1394 N N . GLN A 1 181 ? 0.925 -5.982 -2.277 1.00 97.25 181 GLN A N 1
ATOM 1395 C CA . GLN A 1 181 ? 2.240 -5.341 -2.237 1.00 97.25 181 GLN A CA 1
ATOM 1396 C C . GLN A 1 181 ? 2.907 -5.332 -3.607 1.00 97.25 181 GLN A C 1
ATOM 1398 O O . GLN A 1 181 ? 2.668 -6.219 -4.422 1.00 97.25 181 GLN A O 1
ATOM 1403 N N . ALA A 1 182 ? 3.778 -4.357 -3.848 1.00 95.44 182 ALA A N 1
ATOM 1404 C CA . ALA A 1 182 ? 4.576 -4.258 -5.063 1.00 95.44 182 ALA A CA 1
ATOM 1405 C C . ALA A 1 182 ? 6.004 -4.773 -4.813 1.00 95.44 182 ALA A C 1
ATOM 1407 O O . ALA A 1 182 ? 6.640 -4.439 -3.816 1.00 95.44 182 ALA A O 1
ATOM 1408 N N . ALA A 1 183 ? 6.516 -5.618 -5.709 1.00 94.38 183 ALA A N 1
ATOM 1409 C CA . ALA A 1 183 ? 7.833 -6.241 -5.573 1.00 94.38 183 ALA A CA 1
ATOM 1410 C C . ALA A 1 183 ? 8.995 -5.259 -5.818 1.00 94.38 183 ALA A C 1
ATOM 1412 O O . ALA A 1 183 ? 10.104 -5.496 -5.340 1.00 94.38 183 ALA A O 1
ATOM 1413 N N . ARG A 1 184 ? 8.744 -4.155 -6.539 1.00 92.94 184 ARG A N 1
ATOM 1414 C CA . ARG A 1 184 ? 9.733 -3.130 -6.930 1.00 92.94 184 ARG A CA 1
ATOM 1415 C C . ARG A 1 184 ? 9.407 -1.764 -6.317 1.00 92.94 184 ARG A C 1
ATOM 1417 O O . ARG A 1 184 ? 9.550 -0.727 -6.958 1.00 92.94 184 ARG A O 1
ATOM 1424 N N . ASP A 1 185 ? 8.869 -1.774 -5.104 1.00 94.44 185 ASP A N 1
ATOM 1425 C CA . ASP A 1 185 ? 8.401 -0.571 -4.422 1.00 94.44 185 ASP A CA 1
ATOM 1426 C C . ASP A 1 185 ? 9.548 0.199 -3.742 1.00 94.44 185 ASP A C 1
ATOM 1428 O O . ASP A 1 185 ? 10.131 -0.265 -2.760 1.00 94.44 185 ASP A O 1
ATOM 1432 N N . ASP A 1 186 ? 9.865 1.391 -4.248 1.00 92.88 186 ASP A N 1
ATOM 1433 C CA . ASP A 1 186 ? 10.891 2.268 -3.663 1.00 92.88 186 ASP A CA 1
ATOM 1434 C C . ASP A 1 186 ? 10.335 3.213 -2.579 1.00 92.88 186 ASP A C 1
ATOM 1436 O O . ASP A 1 186 ? 11.101 3.807 -1.810 1.00 92.88 186 ASP A O 1
ATOM 1440 N N . PHE A 1 187 ? 9.010 3.358 -2.491 1.00 94.12 187 PHE A N 1
ATOM 1441 C CA . PHE A 1 187 ? 8.333 4.245 -1.543 1.00 94.12 187 PHE A CA 1
ATOM 1442 C C . PHE A 1 187 ? 8.051 3.504 -0.241 1.00 94.12 187 PHE A C 1
ATOM 1444 O O . PHE A 1 187 ? 8.448 3.965 0.833 1.00 94.12 187 PHE A O 1
ATOM 1451 N N . VAL A 1 188 ? 7.459 2.316 -0.356 1.00 95.88 188 VAL A N 1
ATOM 1452 C CA . VAL A 1 188 ? 7.218 1.367 0.730 1.00 95.88 188 VAL A CA 1
ATOM 1453 C C . VAL A 1 188 ? 8.030 0.091 0.466 1.00 95.88 188 VAL A C 1
ATOM 1455 O O . VAL A 1 188 ? 7.506 -0.898 -0.041 1.00 95.88 188 VAL A O 1
ATOM 1458 N N . PRO A 1 189 ? 9.336 0.087 0.806 1.00 95.50 189 PRO A N 1
ATOM 1459 C CA . PRO A 1 189 ? 10.242 -1.027 0.556 1.00 95.50 189 PRO A CA 1
ATOM 1460 C C . PRO A 1 189 ? 9.657 -2.422 0.854 1.00 95.50 189 PRO A C 1
ATOM 1462 O O . PRO A 1 189 ? 9.241 -2.661 1.995 1.00 95.50 189 PRO A O 1
ATOM 1465 N N . PRO A 1 190 ? 9.771 -3.412 -0.061 1.00 96.06 190 PRO A N 1
ATOM 1466 C CA . PRO A 1 190 ? 9.264 -4.776 0.138 1.00 96.06 190 PRO A CA 1
ATOM 1467 C C . PRO A 1 190 ? 9.737 -5.423 1.440 1.00 96.06 190 PRO A C 1
ATOM 1469 O O . PRO A 1 190 ? 9.018 -6.191 2.070 1.00 96.06 190 PRO A O 1
ATOM 1472 N N . SER A 1 191 ? 10.953 -5.092 1.884 1.00 96.38 191 SER A N 1
ATOM 1473 C CA . SER A 1 191 ? 11.497 -5.565 3.163 1.00 96.38 191 SER A CA 1
ATOM 1474 C C . SER A 1 191 ? 10.649 -5.182 4.383 1.00 96.38 191 SER A C 1
ATOM 1476 O O . SER A 1 191 ? 10.561 -5.960 5.325 1.00 96.38 191 SER A O 1
ATOM 1478 N N . ALA A 1 192 ? 10.013 -4.014 4.371 1.00 97.12 192 ALA A N 1
ATOM 1479 C CA . ALA A 1 192 ? 9.171 -3.541 5.461 1.00 97.12 192 ALA A CA 1
ATOM 1480 C C . ALA A 1 192 ? 7.787 -4.192 5.436 1.00 97.12 192 ALA A C 1
ATOM 1482 O O . ALA A 1 192 ? 7.284 -4.621 6.472 1.00 97.12 192 ALA A O 1
ATOM 1483 N N . ALA A 1 193 ? 7.218 -4.364 4.238 1.00 96.81 193 ALA A N 1
ATOM 1484 C CA . ALA A 1 193 ? 6.014 -5.162 4.045 1.00 96.81 193 ALA A CA 1
ATOM 1485 C C . ALA A 1 193 ? 6.227 -6.620 4.495 1.00 96.81 193 ALA A C 1
ATOM 1487 O O . ALA A 1 193 ? 5.387 -7.164 5.202 1.00 96.81 193 ALA A O 1
ATOM 1488 N N . LYS A 1 194 ? 7.377 -7.235 4.173 1.00 97.19 194 LYS A N 1
ATOM 1489 C CA . LYS A 1 194 ? 7.745 -8.588 4.635 1.00 97.19 194 LYS A CA 1
ATOM 1490 C C . LYS A 1 194 ? 7.879 -8.671 6.157 1.00 97.19 194 LYS A C 1
ATOM 1492 O O . LYS A 1 194 ? 7.371 -9.608 6.758 1.00 97.19 194 LYS A O 1
ATOM 1497 N N . GLN A 1 195 ? 8.524 -7.692 6.792 1.00 97.56 195 GLN A N 1
ATOM 1498 C CA . GLN A 1 195 ? 8.638 -7.656 8.255 1.00 97.56 195 GLN A CA 1
ATOM 1499 C C . GLN A 1 195 ? 7.273 -7.525 8.936 1.00 97.56 195 GLN A C 1
ATOM 1501 O O . GLN A 1 195 ? 7.008 -8.231 9.906 1.00 97.56 195 GLN A O 1
ATOM 1506 N N . LEU A 1 196 ? 6.392 -6.671 8.407 1.00 97.25 196 LEU A N 1
ATOM 1507 C CA . LEU A 1 196 ? 5.027 -6.557 8.910 1.00 97.25 196 LEU A CA 1
ATOM 1508 C C . LEU A 1 196 ? 4.230 -7.849 8.676 1.00 97.25 196 LEU A C 1
ATOM 1510 O O . LEU A 1 196 ? 3.548 -8.309 9.584 1.00 97.25 196 LEU A O 1
ATOM 1514 N N . HIS A 1 197 ? 4.347 -8.462 7.497 1.00 96.81 197 HIS A N 1
ATOM 1515 C CA . HIS A 1 197 ? 3.697 -9.735 7.165 1.00 96.81 197 HIS A CA 1
ATOM 1516 C C . HIS A 1 197 ? 4.066 -10.843 8.156 1.00 96.81 197 HIS A C 1
ATOM 1518 O O . HIS A 1 197 ? 3.183 -11.529 8.669 1.00 96.81 197 HIS A O 1
ATOM 1524 N N . GLU A 1 198 ? 5.350 -10.968 8.494 1.00 96.69 198 GLU A N 1
ATOM 1525 C CA . GLU A 1 198 ? 5.821 -11.911 9.512 1.00 96.69 198 GLU A CA 1
ATOM 1526 C C . GLU A 1 198 ? 5.266 -11.582 10.905 1.00 96.69 198 GLU A C 1
ATOM 1528 O O . GLU A 1 198 ? 4.742 -12.462 11.593 1.00 96.69 198 GLU A O 1
ATOM 1533 N N . ALA A 1 199 ? 5.305 -10.308 11.309 1.00 96.25 199 ALA A N 1
ATOM 1534 C CA . ALA A 1 199 ? 4.793 -9.866 12.606 1.00 96.25 199 ALA A CA 1
ATOM 1535 C C . ALA A 1 199 ? 3.276 -10.106 12.759 1.00 96.25 199 ALA A C 1
ATOM 1537 O O . ALA A 1 199 ? 2.809 -10.462 13.841 1.00 96.25 199 ALA A O 1
ATOM 1538 N N . LEU A 1 200 ? 2.520 -9.996 11.661 1.00 95.25 200 LEU A N 1
ATOM 1539 C CA . LEU A 1 200 ? 1.086 -10.296 11.586 1.00 95.25 200 LEU A CA 1
ATOM 1540 C C . LEU A 1 200 ? 0.771 -11.804 11.612 1.00 95.25 200 LEU A C 1
ATOM 1542 O O . LEU A 1 200 ? -0.396 -12.188 11.628 1.00 95.25 200 LEU A O 1
ATOM 1546 N N . GLY A 1 201 ? 1.780 -12.682 11.615 1.00 94.94 201 GLY A N 1
ATOM 1547 C CA . GLY A 1 201 ? 1.576 -14.130 11.563 1.00 94.94 201 GLY A CA 1
ATOM 1548 C C . GLY A 1 201 ? 1.269 -14.653 10.161 1.00 94.94 201 GLY A C 1
ATOM 1549 O O . GLY A 1 201 ? 0.557 -15.644 10.025 1.00 94.94 201 GLY A O 1
ATOM 1550 N N . ARG A 1 202 ? 1.823 -14.000 9.133 1.00 94.44 202 ARG A N 1
ATOM 1551 C CA . ARG A 1 202 ? 1.731 -14.373 7.714 1.00 94.44 202 ARG A CA 1
ATOM 1552 C C . ARG A 1 202 ? 0.295 -14.425 7.163 1.00 94.44 202 ARG A C 1
ATOM 1554 O O . ARG A 1 202 ? -0.112 -15.460 6.630 1.00 94.44 202 ARG A O 1
ATOM 1561 N N . PRO A 1 203 ? -0.478 -13.323 7.235 1.00 93.56 203 PRO A N 1
ATOM 1562 C CA . PRO A 1 203 ? -1.783 -13.253 6.579 1.00 93.56 203 PRO A CA 1
ATOM 1563 C C . PRO A 1 203 ? -1.669 -13.446 5.053 1.00 93.56 203 PRO A C 1
ATOM 1565 O O . PRO A 1 203 ? -0.568 -13.383 4.498 1.00 93.56 203 PRO A O 1
ATOM 1568 N N . PRO A 1 204 ? -2.782 -13.647 4.327 1.00 94.38 204 PRO A N 1
ATOM 1569 C CA . PRO A 1 204 ? -2.760 -13.638 2.869 1.00 94.38 204 PRO A CA 1
ATOM 1570 C C . PRO A 1 204 ? -2.075 -12.384 2.314 1.00 94.38 204 PRO A C 1
ATOM 1572 O O . PRO A 1 204 ? -2.376 -11.259 2.720 1.00 94.38 204 PRO A O 1
ATOM 1575 N N . ILE A 1 205 ? -1.159 -12.595 1.370 1.00 94.56 205 ILE A N 1
ATOM 1576 C CA . ILE A 1 205 ? -0.418 -11.534 0.693 1.00 94.56 205 ILE A CA 1
ATOM 1577 C C . ILE A 1 205 ? -0.404 -11.783 -0.815 1.00 94.56 205 ILE A C 1
ATOM 1579 O O . ILE A 1 205 ? -0.148 -12.900 -1.265 1.00 94.56 205 ILE A O 1
ATOM 1583 N N . VAL A 1 206 ? -0.678 -10.740 -1.594 1.00 95.50 206 VAL A N 1
ATOM 1584 C CA . VAL A 1 206 ? -0.531 -10.729 -3.053 1.00 95.50 206 VAL A CA 1
ATOM 1585 C C . VAL A 1 206 ? 0.651 -9.837 -3.397 1.00 95.50 206 VAL A C 1
ATOM 1587 O O . VAL A 1 206 ? 0.670 -8.674 -3.007 1.00 95.50 206 VAL A O 1
ATOM 1590 N N . TRP A 1 207 ? 1.619 -10.371 -4.136 1.00 95.00 207 TRP A N 1
ATOM 1591 C CA . TRP A 1 207 ? 2.739 -9.598 -4.666 1.00 95.00 207 TRP A CA 1
ATOM 1592 C C . TRP A 1 207 ? 2.524 -9.299 -6.147 1.00 95.00 207 TRP A C 1
ATOM 1594 O O . TRP A 1 207 ? 2.220 -10.199 -6.928 1.00 95.00 207 TRP A O 1
ATOM 1604 N N . LEU A 1 208 ? 2.692 -8.036 -6.520 1.00 93.75 208 LEU A N 1
ATOM 1605 C CA . LEU A 1 208 ? 2.610 -7.532 -7.883 1.00 93.75 208 LEU A CA 1
ATOM 1606 C C . LEU A 1 208 ? 4.033 -7.267 -8.389 1.00 93.75 208 LEU A C 1
ATOM 1608 O O . LEU A 1 208 ? 4.788 -6.552 -7.730 1.00 93.75 208 LEU A O 1
ATOM 1612 N N . ASP A 1 209 ? 4.407 -7.803 -9.555 1.00 92.00 209 ASP A N 1
ATOM 1613 C CA . ASP A 1 209 ? 5.717 -7.551 -10.186 1.00 92.00 209 ASP A CA 1
ATOM 1614 C C . ASP A 1 209 ? 5.769 -6.154 -10.824 1.00 92.00 209 ASP A C 1
ATOM 1616 O O . ASP A 1 209 ? 5.835 -5.989 -12.039 1.00 92.00 209 ASP A O 1
ATOM 1620 N N . THR A 1 210 ? 5.662 -5.119 -10.001 1.00 90.94 210 THR A N 1
ATOM 1621 C CA . THR A 1 210 ? 5.626 -3.730 -10.451 1.00 90.94 210 THR A CA 1
ATOM 1622 C C . THR A 1 210 ? 6.105 -2.774 -9.355 1.00 90.94 210 THR A C 1
ATOM 1624 O O . THR A 1 210 ? 6.539 -3.223 -8.290 1.00 90.94 210 THR A O 1
ATOM 1627 N N . ASN A 1 211 ? 6.071 -1.471 -9.639 1.00 91.25 211 ASN A N 1
ATOM 1628 C CA . ASN A 1 211 ? 6.450 -0.389 -8.730 1.00 91.25 211 ASN A CA 1
ATOM 1629 C C . ASN A 1 211 ? 5.266 0.096 -7.860 1.00 91.25 211 ASN A C 1
ATOM 1631 O O . ASN A 1 211 ? 4.218 -0.543 -7.815 1.00 91.25 211 ASN A O 1
ATOM 1635 N N . HIS A 1 212 ? 5.420 1.228 -7.164 1.00 93.12 212 HIS A N 1
ATOM 1636 C CA . HIS A 1 212 ? 4.383 1.767 -6.274 1.00 93.12 212 HIS A CA 1
ATOM 1637 C C . HIS A 1 212 ? 3.137 2.303 -7.008 1.00 93.12 212 HIS A C 1
ATOM 1639 O O . HIS A 1 212 ? 2.043 2.275 -6.455 1.00 93.12 212 HIS A O 1
ATOM 1645 N N . TYR A 1 213 ? 3.251 2.774 -8.253 1.00 90.06 213 TYR A N 1
ATOM 1646 C CA . TYR A 1 213 ? 2.152 3.479 -8.932 1.00 90.06 213 TYR A CA 1
ATOM 1647 C C . TYR A 1 213 ? 1.416 2.641 -9.970 1.00 90.06 213 TYR A C 1
ATOM 1649 O O . TYR A 1 213 ? 0.203 2.774 -10.121 1.00 90.06 213 TYR A O 1
ATOM 1657 N N . ALA A 1 214 ? 2.107 1.741 -10.667 1.00 89.50 214 ALA A N 1
ATOM 1658 C CA . ALA A 1 214 ? 1.477 0.884 -11.668 1.00 89.50 214 ALA A CA 1
ATOM 1659 C C . ALA A 1 214 ? 0.330 -0.014 -11.150 1.00 89.50 214 ALA A C 1
ATOM 1661 O O . ALA A 1 214 ? -0.540 -0.343 -11.960 1.00 89.50 214 ALA A O 1
ATOM 1662 N N . PRO A 1 215 ? 0.214 -0.363 -9.850 1.00 92.44 215 PRO A N 1
ATOM 1663 C CA . PRO A 1 215 ? -0.998 -0.975 -9.308 1.00 92.44 215 PRO A CA 1
ATOM 1664 C C . PRO A 1 215 ? -2.280 -0.167 -9.576 1.00 92.44 215 PRO A C 1
ATOM 1666 O O . PRO A 1 215 ? -3.345 -0.766 -9.694 1.00 92.44 215 PRO A O 1
ATOM 1669 N N . ALA A 1 216 ? -2.202 1.156 -9.772 1.00 91.25 216 ALA A N 1
ATOM 1670 C CA . ALA A 1 216 ? -3.349 1.975 -10.180 1.00 91.25 216 ALA A CA 1
ATOM 1671 C C . ALA A 1 216 ? -3.930 1.561 -11.548 1.00 91.25 216 ALA A C 1
ATOM 1673 O O . ALA A 1 216 ? -5.126 1.714 -11.786 1.00 91.25 216 ALA A O 1
ATOM 1674 N N . LEU A 1 217 ? -3.115 0.976 -12.434 1.00 90.31 217 LEU A N 1
ATOM 1675 C CA . LEU A 1 217 ? -3.559 0.446 -13.729 1.00 90.31 217 LEU A CA 1
ATOM 1676 C C . LEU A 1 217 ? -4.322 -0.884 -13.598 1.00 90.31 217 LEU A C 1
ATOM 1678 O O . LEU A 1 217 ? -4.975 -1.302 -14.548 1.00 90.31 217 LEU A O 1
ATOM 1682 N N . ALA A 1 218 ? -4.262 -1.525 -12.426 1.00 92.06 218 ALA A N 1
ATOM 1683 C CA . ALA A 1 218 ? -4.998 -2.738 -12.066 1.00 92.06 218 ALA A CA 1
ATOM 1684 C C . ALA A 1 218 ? -5.957 -2.489 -10.879 1.00 92.06 218 ALA A C 1
ATOM 1686 O O . ALA A 1 218 ? -6.262 -3.400 -10.103 1.00 92.06 218 ALA A O 1
ATOM 1687 N N . GLU A 1 219 ? -6.419 -1.240 -10.701 1.00 94.25 219 GLU A N 1
ATOM 1688 C CA . GLU A 1 219 ? -7.267 -0.826 -9.572 1.00 94.25 219 GLU A CA 1
ATOM 1689 C C . GLU A 1 219 ? -8.521 -1.708 -9.455 1.00 94.25 219 GLU A C 1
ATOM 1691 O O . GLU A 1 219 ? -8.876 -2.149 -8.362 1.00 94.25 219 GLU A O 1
ATOM 1696 N N . GLN A 1 220 ? -9.182 -2.033 -10.570 1.00 94.38 220 GLN A N 1
ATOM 1697 C CA . GLN A 1 220 ? -10.404 -2.840 -10.530 1.00 94.38 220 GLN A CA 1
ATOM 1698 C C . GLN A 1 220 ? -10.153 -4.260 -10.016 1.00 94.38 220 GLN A C 1
ATOM 1700 O O . GLN A 1 220 ? -10.944 -4.776 -9.226 1.00 94.38 220 GLN A O 1
ATOM 1705 N N . GLU A 1 221 ? -9.076 -4.903 -10.454 1.00 95.56 221 GLU A N 1
ATOM 1706 C CA . GLU A 1 221 ? -8.671 -6.247 -10.050 1.00 95.56 221 GLU A CA 1
ATOM 1707 C C . GLU A 1 221 ? -8.295 -6.276 -8.566 1.00 95.56 221 GLU A C 1
ATOM 1709 O O . GLU A 1 221 ? -8.738 -7.165 -7.833 1.00 95.56 221 GLU A O 1
ATOM 1714 N N . ILE A 1 222 ? -7.557 -5.261 -8.107 1.00 97.12 222 ILE A N 1
ATOM 1715 C CA . ILE A 1 222 ? -7.196 -5.067 -6.697 1.00 97.12 222 ILE A CA 1
ATOM 1716 C C . ILE A 1 222 ? -8.454 -4.918 -5.838 1.00 97.12 222 ILE A C 1
ATOM 1718 O O . ILE A 1 222 ? -8.611 -5.621 -4.837 1.00 97.12 222 ILE A O 1
ATOM 1722 N N . LEU A 1 223 ? -9.397 -4.063 -6.243 1.00 97.38 223 LEU A N 1
ATOM 1723 C CA . LEU A 1 223 ? -10.642 -3.858 -5.504 1.00 97.38 223 LEU A CA 1
ATOM 1724 C C . LEU A 1 223 ? -11.553 -5.094 -5.536 1.00 97.38 223 LEU A C 1
ATOM 1726 O O . LEU A 1 223 ? -12.223 -5.390 -4.543 1.00 97.38 223 LEU A O 1
ATOM 1730 N N . ARG A 1 224 ? -11.557 -5.869 -6.630 1.00 96.44 224 ARG A N 1
ATOM 1731 C CA . ARG A 1 224 ? -12.246 -7.171 -6.687 1.00 96.44 224 ARG A CA 1
ATOM 1732 C C . ARG A 1 224 ? -11.649 -8.144 -5.675 1.00 96.44 224 ARG A C 1
ATOM 1734 O O . ARG A 1 224 ? -12.413 -8.745 -4.923 1.00 96.44 224 ARG A O 1
ATOM 1741 N N . ALA A 1 225 ? -10.322 -8.265 -5.607 1.00 96.88 225 ALA A N 1
ATOM 1742 C CA . ALA A 1 225 ? -9.654 -9.105 -4.614 1.00 96.88 225 ALA A CA 1
ATOM 1743 C C . ALA A 1 225 ? -9.977 -8.659 -3.179 1.00 96.88 225 ALA A C 1
ATOM 1745 O O . ALA A 1 225 ? -10.336 -9.492 -2.347 1.00 96.88 225 ALA A O 1
ATOM 1746 N N . ALA A 1 226 ? -9.937 -7.349 -2.917 1.00 97.50 226 ALA A N 1
ATOM 1747 C CA . ALA A 1 226 ? -10.279 -6.763 -1.625 1.00 97.50 226 ALA A CA 1
ATOM 1748 C C . ALA A 1 226 ? -11.723 -7.087 -1.205 1.00 97.50 226 ALA A C 1
ATOM 1750 O O . ALA A 1 226 ? -11.959 -7.584 -0.106 1.00 97.50 226 ALA A O 1
ATOM 1751 N N . ALA A 1 227 ? -12.698 -6.864 -2.090 1.00 96.50 227 ALA A N 1
ATOM 1752 C CA . ALA A 1 227 ? -14.104 -7.139 -1.804 1.00 96.50 227 ALA A CA 1
ATOM 1753 C C . ALA A 1 227 ? -14.388 -8.639 -1.621 1.00 96.50 227 ALA A C 1
ATOM 1755 O O . ALA A 1 227 ? -15.173 -9.002 -0.746 1.00 96.50 227 ALA A O 1
ATOM 1756 N N . LEU A 1 228 ? -13.757 -9.508 -2.421 1.00 95.25 228 LEU A N 1
ATOM 1757 C CA . LEU A 1 228 ? -13.864 -10.962 -2.267 1.00 95.25 228 LEU A CA 1
ATOM 1758 C C . LEU A 1 228 ? -13.307 -11.420 -0.917 1.00 95.25 228 LEU A C 1
ATOM 1760 O O . LEU A 1 228 ? -13.964 -12.185 -0.213 1.00 95.25 228 LEU A O 1
A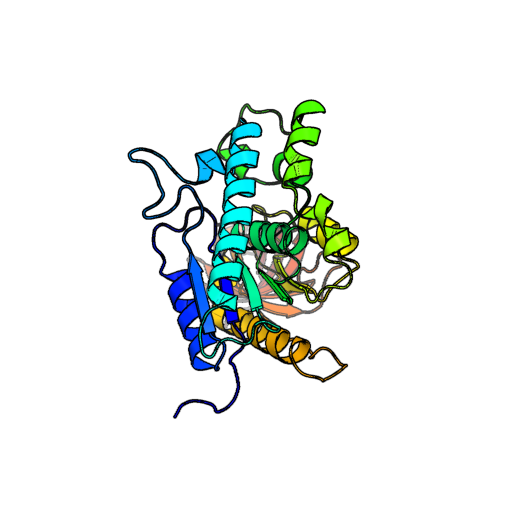TOM 1764 N N . TYR A 1 229 ? -12.132 -10.912 -0.539 1.00 96.00 229 TYR A N 1
ATOM 1765 C CA . TYR A 1 229 ? -11.518 -11.201 0.750 1.00 96.00 229 TYR A CA 1
ATOM 1766 C C . TYR A 1 229 ? -12.420 -10.782 1.911 1.00 96.00 229 TYR A C 1
ATOM 1768 O O . TYR A 1 229 ? -12.779 -11.623 2.734 1.00 96.00 229 TYR A O 1
ATOM 1776 N N . LEU A 1 230 ? -12.847 -9.514 1.933 1.00 95.94 230 LEU A N 1
ATOM 1777 C CA . LEU A 1 230 ? -13.697 -8.960 2.989 1.00 95.94 230 LEU A CA 1
ATOM 1778 C C . LEU A 1 230 ? -15.006 -9.744 3.144 1.00 95.94 230 LEU A C 1
ATOM 1780 O O . LEU A 1 230 ? -15.386 -10.105 4.255 1.00 95.94 230 LEU A O 1
ATOM 1784 N N . ARG A 1 231 ? -15.672 -10.092 2.037 1.00 94.06 231 ARG A N 1
ATOM 1785 C CA . ARG A 1 231 ? -16.878 -10.934 2.084 1.00 94.06 231 ARG A CA 1
ATOM 1786 C C . ARG A 1 231 ? -16.613 -12.306 2.658 1.00 94.06 231 ARG A C 1
ATOM 1788 O O . ARG A 1 231 ? -17.410 -12.778 3.457 1.00 94.06 231 ARG A O 1
ATOM 1795 N N . SER A 1 232 ? -15.533 -12.948 2.231 1.00 93.06 232 SER A N 1
ATOM 1796 C CA . SER A 1 232 ? -15.229 -14.296 2.687 1.00 93.06 232 SER A CA 1
ATOM 1797 C C . SER A 1 232 ? -14.947 -14.311 4.177 1.00 93.06 232 SER A C 1
ATOM 1799 O O . SER A 1 232 ? -15.477 -15.172 4.869 1.00 93.06 232 SER A O 1
ATOM 1801 N N . VAL A 1 233 ? -14.171 -13.351 4.683 1.00 93.00 233 VAL A N 1
ATOM 1802 C CA . VAL A 1 233 ? -13.883 -13.305 6.115 1.00 93.00 233 VAL A CA 1
ATOM 1803 C C . VAL A 1 233 ? -15.125 -12.942 6.918 1.00 93.00 233 VAL A C 1
ATOM 1805 O O . VAL A 1 233 ? -15.348 -13.521 7.968 1.00 93.00 233 VAL A O 1
ATOM 1808 N N . TRP A 1 234 ? -15.985 -12.056 6.425 1.00 93.31 234 TRP A N 1
ATOM 1809 C CA . TRP A 1 234 ? -17.244 -11.727 7.095 1.00 93.31 234 TRP A CA 1
ATOM 1810 C C . TRP A 1 234 ? -18.355 -12.763 6.937 1.00 93.31 234 TRP A C 1
ATOM 1812 O O . TRP A 1 234 ? -19.370 -12.674 7.625 1.00 93.31 234 TRP A O 1
ATOM 1822 N N . SER A 1 235 ? -18.189 -13.729 6.040 1.00 87.88 235 SER A N 1
ATOM 1823 C CA . SER A 1 235 ? -19.091 -14.866 5.936 1.00 87.88 235 SER A CA 1
ATOM 1824 C C . SER A 1 235 ? -18.784 -15.893 7.025 1.00 87.88 235 SER A C 1
ATOM 1826 O O . SER A 1 235 ? -17.665 -15.978 7.527 1.00 87.88 235 SER A O 1
ATOM 1828 N N . SER A 1 236 ? -19.759 -16.736 7.349 1.00 70.50 236 SER A N 1
ATOM 1829 C CA . SER A 1 236 ? -19.583 -17.882 8.250 1.00 70.50 236 SER A CA 1
ATOM 1830 C C . SER A 1 236 ? -18.683 -18.987 7.665 1.00 70.50 236 SER A C 1
ATOM 1832 O O . SER A 1 236 ? -18.516 -20.032 8.288 1.00 70.50 236 SER A O 1
ATOM 1834 N N . CYS A 1 237 ? -18.135 -18.799 6.458 1.00 63.56 237 CYS A N 1
ATOM 1835 C CA . CYS A 1 237 ? -17.292 -19.778 5.789 1.00 63.56 237 CYS A CA 1
ATOM 1836 C C . CYS A 1 237 ? -15.901 -19.819 6.438 1.00 63.56 237 CYS A C 1
ATOM 1838 O O . CYS A 1 237 ? -15.214 -18.804 6.543 1.00 63.56 237 CYS A O 1
ATOM 1840 N N . SER A 1 238 ? -15.474 -21.008 6.860 1.00 63.06 238 SER A N 1
ATOM 1841 C CA . SER A 1 238 ? -14.189 -21.232 7.533 1.00 63.06 238 SER A CA 1
ATOM 1842 C C . SER A 1 238 ? -12.982 -21.184 6.589 1.00 63.06 238 SER A C 1
ATOM 1844 O O . SER A 1 238 ? -11.847 -21.064 7.051 1.00 63.06 238 SER A O 1
ATOM 1846 N N . THR A 1 239 ? -13.197 -21.253 5.272 1.00 72.12 239 THR A N 1
ATOM 1847 C CA . THR A 1 239 ? -12.124 -21.246 4.272 1.00 72.12 239 THR A CA 1
ATOM 1848 C C . THR A 1 239 ? -11.962 -19.872 3.634 1.00 72.12 239 THR A C 1
ATOM 1850 O O . THR A 1 239 ? -12.912 -19.330 3.069 1.00 72.12 239 THR A O 1
ATOM 1853 N N . LEU A 1 240 ? -10.738 -19.336 3.670 1.00 76.62 240 LEU A N 1
ATOM 1854 C CA . LEU A 1 240 ? -10.376 -18.129 2.926 1.00 76.62 240 LEU A CA 1
ATOM 1855 C C . LEU A 1 240 ? -10.518 -18.358 1.414 1.00 76.62 240 LEU A C 1
ATOM 1857 O O . LEU A 1 240 ? -10.242 -19.461 0.930 1.00 76.62 240 LEU A O 1
ATOM 1861 N N . PRO A 1 241 ? -10.905 -17.329 0.643 1.00 79.81 241 PRO A N 1
ATOM 1862 C CA . PRO A 1 241 ? -11.120 -17.491 -0.777 1.00 79.81 241 PRO A CA 1
ATOM 1863 C C . PRO A 1 241 ? -9.764 -17.572 -1.474 1.00 79.81 241 PRO A C 1
ATOM 1865 O O . PRO A 1 241 ? -8.792 -16.922 -1.073 1.00 79.81 241 PRO A O 1
ATOM 1868 N N . ARG A 1 242 ? -9.701 -18.309 -2.584 1.00 84.38 242 ARG A N 1
ATOM 1869 C CA . ARG A 1 242 ? -8.572 -18.165 -3.501 1.00 84.38 242 ARG A CA 1
ATOM 1870 C C . ARG A 1 242 ? -8.628 -16.757 -4.090 1.00 84.38 242 ARG A C 1
ATOM 1872 O O . ARG A 1 242 ? -9.573 -16.420 -4.801 1.00 84.38 242 ARG A O 1
ATOM 1879 N N . LEU A 1 243 ? -7.633 -15.934 -3.774 1.00 86.38 243 LEU A N 1
ATOM 1880 C CA . LEU A 1 243 ? -7.542 -14.585 -4.322 1.00 86.38 243 LEU A CA 1
ATOM 1881 C C . LEU A 1 243 ? -7.296 -14.657 -5.837 1.00 86.38 243 LEU A C 1
ATOM 1883 O O . LEU A 1 243 ? -6.557 -15.541 -6.289 1.00 86.38 243 LEU A O 1
ATOM 1887 N N . PRO A 1 244 ? -7.909 -13.760 -6.630 1.00 81.19 244 PRO A N 1
ATOM 1888 C CA . PRO A 1 244 ? -7.642 -13.705 -8.058 1.00 81.19 244 PRO A CA 1
ATOM 1889 C C . PRO A 1 244 ? -6.166 -13.367 -8.295 1.00 81.19 244 PRO A C 1
ATOM 1891 O O . PRO A 1 244 ? -5.557 -12.620 -7.527 1.00 81.19 244 PRO A O 1
ATOM 1894 N N . SER A 1 245 ? -5.592 -13.906 -9.371 1.00 81.94 245 SER A N 1
ATOM 1895 C CA . SER A 1 245 ? -4.296 -13.423 -9.845 1.00 81.94 245 SER A CA 1
ATOM 1896 C C . SER A 1 245 ? -4.477 -11.987 -10.330 1.00 81.94 245 SER A C 1
ATOM 1898 O O . SER A 1 245 ? -5.370 -11.714 -11.132 1.00 81.94 245 SER A O 1
ATOM 1900 N N . ILE A 1 246 ? -3.663 -11.074 -9.806 1.00 88.94 246 ILE A N 1
ATOM 1901 C CA . ILE A 1 246 ? -3.661 -9.670 -10.206 1.00 88.94 246 ILE A CA 1
ATOM 1902 C C . ILE A 1 246 ? -2.386 -9.445 -11.005 1.00 88.94 246 ILE A C 1
ATOM 1904 O O . ILE A 1 246 ? -1.283 -9.613 -10.486 1.00 88.94 246 ILE A O 1
ATOM 1908 N N . VAL A 1 247 ? -2.546 -9.066 -12.268 1.00 81.81 247 VAL A N 1
ATOM 1909 C CA . VAL A 1 247 ? -1.434 -8.663 -13.125 1.00 81.81 247 VAL A CA 1
ATOM 1910 C C . VAL A 1 247 ? -1.469 -7.148 -13.223 1.00 81.81 247 VAL A C 1
ATOM 1912 O O . VAL A 1 247 ? -2.368 -6.585 -13.839 1.00 81.81 247 VAL A O 1
ATOM 1915 N N . ALA A 1 248 ? -0.497 -6.494 -12.595 1.00 83.19 248 ALA A N 1
ATOM 1916 C CA . ALA A 1 248 ? -0.241 -5.080 -12.814 1.00 83.19 248 ALA A CA 1
ATOM 1917 C C . ALA A 1 248 ? 0.845 -4.939 -13.890 1.00 83.19 248 ALA A C 1
ATOM 1919 O O . ALA A 1 248 ? 1.823 -5.692 -13.858 1.00 83.19 248 ALA A O 1
ATOM 1920 N N . PRO A 1 249 ? 0.695 -4.016 -14.851 1.00 77.69 249 PRO A N 1
ATOM 1921 C CA . PRO A 1 249 ? 1.684 -3.844 -15.903 1.00 77.69 249 PRO A CA 1
ATOM 1922 C C . PRO A 1 249 ? 3.008 -3.315 -15.343 1.00 77.69 249 PRO A C 1
ATOM 1924 O O . PRO A 1 249 ? 3.039 -2.518 -14.401 1.00 77.69 249 PRO A O 1
ATOM 1927 N N . THR A 1 250 ? 4.108 -3.730 -15.966 1.00 86.06 250 THR A N 1
ATOM 1928 C CA . THR A 1 250 ? 5.452 -3.207 -15.692 1.00 86.06 250 THR A CA 1
ATOM 1929 C C . THR A 1 250 ? 5.935 -2.492 -16.942 1.00 86.06 250 THR A C 1
ATOM 1931 O O . THR A 1 250 ? 6.189 -3.124 -17.972 1.00 86.06 250 THR A O 1
ATOM 1934 N N . VAL A 1 251 ? 6.036 -1.166 -16.867 1.00 87.31 251 VAL A N 1
ATOM 1935 C CA . VAL A 1 251 ? 6.590 -0.344 -17.947 1.00 87.31 251 VAL A CA 1
ATOM 1936 C C . VAL A 1 251 ? 8.073 -0.120 -17.683 1.00 87.31 251 VAL A C 1
ATOM 1938 O O . VAL A 1 251 ? 8.484 0.224 -16.575 1.00 87.31 251 VAL A O 1
ATOM 1941 N N . LYS A 1 252 ? 8.886 -0.322 -18.714 1.00 89.81 252 LYS A N 1
ATOM 1942 C CA . LYS A 1 252 ? 10.344 -0.244 -18.653 1.00 89.81 252 LYS A CA 1
ATOM 1943 C C . LYS A 1 252 ? 10.827 0.762 -19.684 1.00 89.81 252 LYS A C 1
ATOM 1945 O O . LYS A 1 252 ? 10.284 0.826 -20.788 1.00 89.81 252 LYS A O 1
ATOM 1950 N N . ILE A 1 253 ? 11.870 1.506 -19.343 1.00 91.62 253 ILE A N 1
ATOM 1951 C CA . ILE A 1 253 ? 12.627 2.320 -20.291 1.00 91.62 253 ILE A CA 1
ATOM 1952 C C . ILE A 1 253 ? 14.014 1.723 -20.406 1.00 91.62 253 ILE A C 1
ATOM 1954 O O . ILE A 1 253 ? 14.673 1.433 -19.417 1.00 91.62 253 ILE A O 1
ATOM 1958 N N . GLY A 1 254 ? 14.490 1.531 -21.621 1.00 91.75 254 GLY A N 1
ATOM 1959 C CA . GLY A 1 254 ? 15.802 0.942 -21.811 1.00 91.75 254 GLY A CA 1
ATOM 1960 C C . GLY A 1 254 ? 16.341 1.174 -23.194 1.00 91.75 254 GLY A C 1
ATOM 1961 O O . GLY A 1 254 ? 15.879 2.046 -23.929 1.00 91.75 254 GLY A O 1
ATOM 1962 N N . THR A 1 255 ? 17.309 0.358 -23.564 1.00 93.88 255 THR A N 1
ATOM 1963 C CA . THR A 1 255 ? 17.958 0.423 -24.861 1.00 93.88 255 THR A CA 1
ATOM 1964 C C . THR A 1 255 ? 17.935 -0.931 -25.550 1.00 93.88 255 THR A C 1
ATOM 1966 O O . THR A 1 255 ? 18.196 -1.973 -24.949 1.00 93.88 255 THR A O 1
ATOM 1969 N N . VAL A 1 256 ? 17.643 -0.905 -26.847 1.00 93.94 256 VAL A N 1
ATOM 1970 C CA . VAL A 1 256 ? 17.886 -2.028 -27.754 1.00 93.94 256 VAL A CA 1
ATOM 1971 C C . VAL A 1 256 ? 19.194 -1.755 -28.480 1.00 93.94 256 VAL A C 1
ATOM 1973 O O . VAL A 1 256 ? 19.390 -0.664 -29.019 1.00 93.94 256 VAL A O 1
ATOM 1976 N N . ILE A 1 257 ? 20.097 -2.730 -28.478 1.00 93.38 257 ILE A N 1
ATOM 1977 C CA . ILE A 1 257 ? 21.425 -2.615 -29.073 1.00 93.38 257 ILE A CA 1
ATOM 1978 C C . ILE A 1 257 ? 21.456 -3.494 -30.319 1.00 93.38 257 ILE A C 1
ATOM 1980 O O . ILE A 1 257 ? 21.340 -4.714 -30.256 1.00 93.38 257 ILE A O 1
ATOM 1984 N N . SER A 1 258 ? 21.622 -2.869 -31.477 1.00 89.62 258 SER A N 1
ATOM 1985 C CA . SER A 1 258 ? 21.744 -3.581 -32.745 1.00 89.62 258 SER A CA 1
ATOM 1986 C C . SER A 1 258 ? 23.022 -4.414 -32.796 1.00 89.62 258 SER A C 1
ATOM 1988 O O . SER A 1 258 ? 24.038 -4.063 -32.194 1.00 89.62 258 SER A O 1
ATOM 1990 N N . ARG A 1 259 ? 23.046 -5.429 -33.664 1.00 85.19 259 ARG A N 1
ATOM 1991 C CA . ARG A 1 259 ? 24.285 -6.167 -33.974 1.00 85.19 259 ARG A CA 1
ATOM 1992 C C . ARG A 1 259 ? 25.410 -5.293 -34.538 1.00 85.19 259 ARG A C 1
ATOM 1994 O O . ARG A 1 259 ? 26.564 -5.693 -34.490 1.00 85.19 259 ARG A O 1
ATOM 2001 N N . ARG A 1 260 ? 25.081 -4.119 -35.088 1.00 86.50 260 ARG A N 1
ATOM 2002 C CA . ARG A 1 260 ? 26.047 -3.142 -35.618 1.00 86.50 260 ARG A CA 1
ATOM 2003 C C . ARG A 1 260 ? 26.448 -2.083 -34.581 1.00 86.50 260 ARG A C 1
ATOM 2005 O O . ARG A 1 260 ? 27.029 -1.073 -34.951 1.00 86.50 260 ARG A O 1
ATOM 2012 N N . GLY A 1 261 ? 26.087 -2.263 -33.309 1.00 85.81 261 GLY A N 1
ATOM 2013 C CA . GLY A 1 261 ? 26.431 -1.346 -32.218 1.00 85.81 261 GLY A CA 1
ATOM 2014 C C . GLY A 1 261 ? 25.542 -0.103 -32.090 1.00 85.81 261 GLY A C 1
ATOM 2015 O O . GLY A 1 261 ? 25.688 0.640 -31.127 1.00 85.81 261 GLY A O 1
ATOM 2016 N N . ALA A 1 262 ? 24.591 0.130 -33.002 1.00 90.31 262 ALA A N 1
ATOM 2017 C CA . ALA A 1 262 ? 23.602 1.199 -32.833 1.00 90.31 262 ALA A CA 1
ATOM 2018 C C . ALA A 1 262 ? 22.731 0.965 -31.587 1.00 90.31 262 ALA A C 1
ATOM 2020 O O . ALA A 1 262 ? 22.262 -0.151 -31.370 1.00 90.31 262 ALA A O 1
ATOM 2021 N N . ILE A 1 263 ? 22.488 2.023 -30.814 1.00 93.56 263 ILE A N 1
ATOM 2022 C CA . ILE A 1 263 ? 21.702 2.000 -29.577 1.00 93.56 263 ILE A CA 1
ATOM 2023 C C . ILE A 1 263 ? 20.401 2.762 -29.816 1.00 93.56 263 ILE A C 1
ATOM 2025 O O . ILE A 1 263 ? 20.422 3.906 -30.275 1.00 93.56 263 ILE A O 1
ATOM 2029 N N . TRP A 1 264 ? 19.268 2.149 -29.487 1.00 93.69 264 TRP A N 1
ATOM 2030 C CA . TRP A 1 264 ? 17.962 2.789 -29.592 1.00 93.69 264 TRP A CA 1
ATOM 2031 C C . TRP A 1 264 ? 17.275 2.848 -28.232 1.00 93.69 264 TRP A C 1
ATOM 2033 O O . TRP A 1 264 ? 16.943 1.795 -27.684 1.00 93.69 264 TRP A O 1
ATOM 2043 N N . PRO A 1 265 ? 17.016 4.055 -27.699 1.00 94.75 265 PRO A N 1
ATOM 2044 C CA . PRO A 1 265 ? 16.119 4.229 -26.568 1.00 94.75 265 PRO A CA 1
ATOM 2045 C C . PRO A 1 265 ? 14.750 3.622 -26.871 1.00 94.75 265 PRO A C 1
ATOM 2047 O O . PRO A 1 265 ? 14.238 3.740 -27.988 1.00 94.75 265 PRO A O 1
ATOM 2050 N N . SER A 1 266 ? 14.175 2.961 -25.878 1.00 94.12 266 SER A N 1
ATOM 2051 C CA . SER A 1 266 ? 12.980 2.145 -26.027 1.00 94.12 266 SER A CA 1
ATOM 2052 C C . SER A 1 266 ? 12.096 2.213 -24.791 1.00 94.12 266 SER A C 1
ATOM 2054 O O . SER A 1 266 ? 12.588 2.342 -23.670 1.00 94.12 266 SER A O 1
ATOM 2056 N N . VAL A 1 267 ? 10.792 2.083 -25.015 1.00 94.12 267 VAL A N 1
ATOM 2057 C CA . VAL A 1 267 ? 9.796 1.826 -23.974 1.00 94.12 267 VAL A CA 1
ATOM 2058 C C . VAL A 1 267 ? 9.271 0.414 -24.184 1.00 94.12 267 VAL A C 1
ATOM 2060 O O . VAL A 1 267 ? 8.988 0.019 -25.316 1.00 94.12 267 VAL A O 1
ATOM 2063 N N . MET A 1 268 ? 9.164 -0.356 -23.109 1.00 92.69 268 MET A N 1
ATOM 2064 C CA . MET A 1 268 ? 8.744 -1.754 -23.128 1.00 92.69 268 MET A CA 1
ATOM 2065 C C . MET A 1 268 ? 7.636 -1.976 -22.107 1.00 92.69 268 MET A C 1
ATOM 2067 O O . MET A 1 268 ? 7.721 -1.515 -20.973 1.00 92.69 268 MET A O 1
ATOM 2071 N N . TRP A 1 269 ? 6.617 -2.722 -22.506 1.00 91.56 269 TRP A N 1
ATOM 2072 C CA . TRP A 1 269 ? 5.533 -3.181 -21.656 1.00 91.56 269 TRP A CA 1
ATOM 2073 C C . TRP A 1 269 ? 5.706 -4.674 -21.398 1.00 91.56 269 TRP A C 1
ATOM 2075 O O . TRP A 1 269 ? 5.674 -5.466 -22.340 1.00 91.56 269 TRP A O 1
ATOM 2085 N N . GLN A 1 270 ? 5.840 -5.069 -20.132 1.00 90.75 270 GLN A N 1
ATOM 2086 C CA . GLN A 1 270 ? 5.832 -6.473 -19.723 1.00 90.75 270 GLN A CA 1
ATOM 2087 C C . GLN A 1 270 ? 4.415 -7.042 -19.823 1.00 90.75 270 GLN A C 1
ATOM 2089 O O . GLN A 1 270 ? 3.545 -6.709 -19.019 1.00 90.75 270 GLN A O 1
ATOM 2094 N N . VAL A 1 271 ? 4.167 -7.869 -20.837 1.00 90.19 271 VAL A N 1
ATOM 2095 C CA . VAL A 1 271 ? 2.824 -8.397 -21.134 1.00 90.19 271 VAL A CA 1
ATOM 2096 C C . VAL A 1 271 ? 2.594 -9.785 -20.552 1.00 90.19 271 VAL A C 1
ATOM 2098 O O . VAL A 1 271 ? 1.453 -10.151 -20.287 1.00 90.19 271 VAL A O 1
ATOM 2101 N N . LEU A 1 272 ? 3.661 -10.559 -20.347 1.00 89.38 272 LEU A N 1
ATOM 2102 C CA . LEU A 1 272 ? 3.554 -11.920 -19.838 1.00 89.38 272 LEU A CA 1
ATOM 2103 C C . LEU A 1 272 ? 4.737 -12.250 -18.922 1.00 89.38 272 LEU A C 1
ATOM 2105 O O . LEU A 1 272 ? 5.852 -12.391 -19.426 1.00 89.38 272 LEU A O 1
ATOM 2109 N N . PRO A 1 273 ? 4.523 -12.395 -17.606 1.00 90.19 273 PRO A N 1
ATOM 2110 C CA . PRO A 1 273 ? 5.523 -12.949 -16.702 1.00 90.19 273 PRO A CA 1
ATOM 2111 C C . PRO A 1 273 ? 5.573 -14.482 -16.817 1.00 90.19 273 PRO A C 1
ATOM 2113 O O . PRO A 1 273 ? 4.540 -15.143 -16.925 1.00 90.19 273 PRO A O 1
ATOM 2116 N N . ILE A 1 274 ? 6.774 -15.061 -16.773 1.00 91.69 274 ILE A N 1
ATOM 2117 C CA . ILE A 1 274 ? 7.025 -16.504 -16.876 1.00 91.69 274 ILE A CA 1
ATOM 2118 C C . ILE A 1 274 ? 7.971 -16.923 -15.746 1.00 91.69 274 ILE A C 1
ATOM 2120 O O . ILE A 1 274 ? 9.153 -16.570 -15.721 1.00 91.69 274 ILE A O 1
ATOM 2124 N N . GLY A 1 275 ? 7.444 -17.709 -14.807 1.00 90.81 275 GLY A N 1
ATOM 2125 C CA . GLY A 1 275 ? 8.156 -18.077 -13.584 1.00 90.81 275 GLY A CA 1
ATOM 2126 C C . GLY A 1 275 ? 8.301 -16.902 -12.610 1.00 90.81 275 GLY A C 1
ATOM 2127 O O . GLY A 1 275 ? 8.162 -15.736 -12.976 1.00 90.81 275 GLY A O 1
ATOM 2128 N N . MET A 1 276 ? 8.576 -17.215 -11.346 1.00 91.69 276 MET A N 1
ATOM 2129 C CA . MET A 1 276 ? 8.676 -16.226 -10.274 1.00 91.69 276 MET A CA 1
ATOM 2130 C C . MET A 1 276 ? 9.959 -16.444 -9.477 1.00 91.69 276 MET A C 1
ATOM 2132 O O . MET A 1 276 ? 10.298 -17.570 -9.114 1.00 91.69 276 MET A O 1
ATOM 2136 N N . ARG A 1 277 ? 10.667 -15.350 -9.212 1.00 93.75 277 ARG A N 1
ATOM 2137 C CA . ARG A 1 277 ? 11.860 -15.299 -8.372 1.00 93.75 277 ARG A CA 1
ATOM 2138 C C . ARG A 1 277 ? 11.481 -15.242 -6.880 1.00 93.75 277 ARG A C 1
ATOM 2140 O O . ARG A 1 277 ? 10.363 -14.846 -6.544 1.00 93.75 277 ARG A O 1
ATOM 2147 N N . PRO A 1 278 ? 12.408 -15.553 -5.952 1.00 93.00 278 PRO A N 1
ATOM 2148 C CA . PRO A 1 278 ? 12.164 -15.448 -4.503 1.00 93.00 278 PRO A CA 1
ATOM 2149 C C . PRO A 1 278 ? 11.813 -14.035 -4.000 1.00 93.00 278 PRO A C 1
ATOM 2151 O O . PRO A 1 278 ? 11.260 -13.862 -2.914 1.00 93.00 278 PRO A O 1
ATOM 2154 N N . ASP A 1 279 ? 12.147 -13.008 -4.777 1.00 92.50 279 ASP A N 1
ATOM 2155 C CA . ASP A 1 279 ? 11.837 -11.601 -4.520 1.00 92.50 279 ASP A CA 1
ATOM 2156 C C . ASP A 1 279 ? 10.503 -11.149 -5.149 1.00 92.50 279 ASP A C 1
ATOM 2158 O O . ASP A 1 279 ? 10.192 -9.963 -5.118 1.00 92.50 279 ASP A O 1
ATOM 2162 N N . HIS A 1 280 ? 9.681 -12.097 -5.620 1.00 93.31 280 HIS A N 1
ATOM 2163 C CA . HIS A 1 280 ? 8.338 -11.904 -6.192 1.00 93.31 280 HIS A CA 1
ATOM 2164 C C . HIS A 1 280 ? 8.288 -11.186 -7.544 1.00 93.31 280 HIS A C 1
ATOM 2166 O O . HIS A 1 280 ? 7.217 -10.799 -8.007 1.00 93.31 280 HIS A O 1
ATOM 2172 N N . MET A 1 281 ? 9.435 -11.050 -8.200 1.00 93.19 281 MET A N 1
ATOM 2173 C CA . MET A 1 281 ? 9.522 -10.576 -9.575 1.00 93.19 281 MET A CA 1
ATOM 2174 C C . MET A 1 281 ? 9.423 -11.743 -10.556 1.00 93.19 281 MET A C 1
ATOM 2176 O O . MET A 1 281 ? 9.756 -12.883 -10.217 1.00 93.19 281 MET A O 1
ATOM 2180 N N . SER A 1 282 ? 8.995 -11.475 -11.786 1.00 92.56 282 SER A N 1
ATOM 2181 C CA . SER A 1 282 ? 9.070 -12.466 -12.857 1.00 92.56 282 SER A CA 1
ATOM 2182 C C . SER A 1 282 ? 10.523 -12.872 -13.111 1.00 92.56 282 SER A C 1
ATOM 2184 O O . SER A 1 282 ? 11.432 -12.048 -13.034 1.00 92.56 282 SER A O 1
ATOM 2186 N N . LEU A 1 283 ? 10.768 -14.161 -13.363 1.00 95.06 283 LEU A N 1
ATOM 2187 C CA . LEU A 1 283 ? 12.106 -14.621 -13.746 1.00 95.06 283 LEU A CA 1
ATOM 2188 C C . LEU A 1 283 ? 12.358 -14.282 -15.212 1.00 95.06 283 LEU A C 1
ATOM 2190 O O . LEU A 1 283 ? 13.295 -13.553 -15.533 1.00 95.06 283 LEU A O 1
ATOM 2194 N N . PHE A 1 284 ? 11.479 -14.787 -16.073 1.00 95.19 284 PHE A N 1
ATOM 2195 C CA . PHE A 1 284 ? 11.432 -14.449 -17.481 1.00 95.19 284 PHE A CA 1
ATOM 2196 C C . PHE A 1 284 ? 10.180 -13.649 -17.787 1.00 95.19 284 PHE A C 1
ATOM 2198 O O . PHE A 1 284 ? 9.182 -13.729 -17.070 1.00 95.19 284 PHE A O 1
ATOM 2205 N N . HIS A 1 285 ? 10.201 -12.909 -18.884 1.00 93.19 285 HIS A N 1
ATOM 2206 C CA . HIS A 1 285 ? 9.018 -12.194 -19.326 1.00 93.19 285 HIS A CA 1
ATOM 2207 C C . HIS A 1 285 ? 9.033 -11.924 -20.827 1.00 93.19 285 HIS A C 1
ATOM 2209 O O . HIS A 1 285 ? 10.091 -11.778 -21.440 1.00 93.19 285 HIS A O 1
ATOM 2215 N N . LEU A 1 286 ? 7.841 -11.818 -21.407 1.00 94.25 286 LEU A N 1
ATOM 2216 C CA . LEU A 1 286 ? 7.636 -11.274 -22.742 1.00 94.25 286 LEU A CA 1
ATOM 2217 C C . LEU A 1 286 ? 7.330 -9.781 -22.624 1.00 94.25 286 LEU A C 1
ATOM 2219 O O . LEU A 1 286 ? 6.458 -9.387 -21.841 1.00 94.25 286 LEU A O 1
ATOM 2223 N N . ASN A 1 287 ? 7.997 -8.961 -23.431 1.00 93.69 287 ASN A N 1
ATOM 2224 C CA . ASN A 1 287 ? 7.660 -7.556 -23.588 1.00 93.69 287 ASN A CA 1
ATOM 2225 C C . ASN A 1 287 ? 7.193 -7.255 -25.011 1.00 93.69 287 ASN A C 1
ATOM 2227 O O . ASN A 1 287 ? 7.707 -7.817 -25.979 1.00 93.69 287 ASN A O 1
ATOM 2231 N N . ILE A 1 288 ? 6.280 -6.297 -25.125 1.00 94.94 288 ILE A N 1
ATOM 2232 C CA . ILE A 1 288 ? 6.030 -5.560 -26.364 1.00 94.94 288 ILE A CA 1
ATOM 2233 C C . ILE A 1 288 ? 6.637 -4.178 -26.170 1.00 94.94 288 ILE A C 1
ATOM 2235 O O . ILE A 1 288 ? 6.390 -3.535 -25.153 1.00 94.94 288 ILE A O 1
ATOM 2239 N N . GLY A 1 289 ? 7.454 -3.722 -27.111 1.00 94.44 289 GLY A N 1
ATOM 2240 C CA . GLY A 1 289 ? 8.143 -2.448 -26.989 1.00 94.44 289 GLY A CA 1
ATOM 2241 C C . GLY A 1 289 ? 8.174 -1.651 -28.277 1.00 94.44 289 GLY A C 1
ATOM 2242 O O . GLY A 1 289 ? 7.861 -2.141 -29.361 1.00 94.44 289 GLY A O 1
ATOM 2243 N N . VAL A 1 290 ? 8.573 -0.394 -28.141 1.00 95.31 290 VAL A N 1
ATOM 2244 C CA . VAL A 1 290 ? 8.789 0.529 -29.249 1.00 95.31 290 VAL A CA 1
ATOM 2245 C C . VAL A 1 290 ? 10.091 1.283 -29.033 1.00 95.31 290 VAL A C 1
ATOM 2247 O O . VAL A 1 290 ? 10.411 1.709 -27.925 1.00 95.31 290 VAL A O 1
ATOM 2250 N N . HIS A 1 291 ? 10.853 1.443 -30.108 1.00 93.19 291 HIS A N 1
ATOM 2251 C CA . HIS A 1 291 ? 11.957 2.392 -30.195 1.00 93.19 291 HIS A CA 1
ATOM 2252 C C . HIS A 1 291 ? 11.809 3.219 -31.477 1.00 93.19 291 HIS A C 1
ATOM 2254 O O . HIS A 1 291 ? 10.949 2.940 -32.312 1.00 93.19 291 HIS A O 1
ATOM 2260 N N . SER A 1 292 ? 12.686 4.201 -31.688 1.00 88.62 292 SER A N 1
ATOM 2261 C CA . SER A 1 292 ? 12.606 5.197 -32.778 1.00 88.62 292 SER A CA 1
ATOM 2262 C C . SER A 1 292 ? 12.576 4.665 -34.222 1.00 88.62 292 SER A C 1
ATOM 2264 O O . SER A 1 292 ? 12.491 5.450 -35.162 1.00 88.62 292 SER A O 1
ATOM 2266 N N . ARG A 1 293 ? 12.685 3.350 -34.441 1.00 86.38 293 ARG A N 1
ATOM 2267 C CA . ARG A 1 293 ? 12.731 2.741 -35.781 1.00 86.38 293 ARG A CA 1
ATOM 2268 C C . ARG A 1 293 ? 11.618 1.728 -36.031 1.00 86.38 293 ARG A C 1
ATOM 2270 O O . ARG A 1 293 ? 11.337 1.461 -37.195 1.00 86.38 293 ARG A O 1
ATOM 2277 N N . SER A 1 294 ? 11.049 1.124 -34.988 1.00 89.38 294 SER A N 1
ATOM 2278 C CA . SER A 1 294 ? 10.048 0.061 -35.124 1.00 89.38 294 SER A CA 1
ATOM 2279 C C . SER A 1 294 ? 9.499 -0.390 -33.766 1.00 89.38 294 SER A C 1
ATOM 2281 O O . SER A 1 294 ? 10.198 -0.264 -32.755 1.00 89.38 294 SER A O 1
ATOM 2283 N N . PRO A 1 295 ? 8.300 -0.998 -33.742 1.00 95.31 295 PRO A N 1
ATOM 2284 C CA . PRO A 1 295 ? 7.903 -1.868 -32.644 1.00 95.31 295 PRO A CA 1
ATOM 2285 C C . PRO A 1 295 ? 8.748 -3.151 -32.625 1.00 95.31 295 PRO A C 1
ATOM 2287 O O . PRO A 1 295 ? 9.309 -3.568 -33.645 1.00 95.31 295 PRO A O 1
ATOM 2290 N N . PHE A 1 296 ? 8.817 -3.796 -31.467 1.00 94.31 296 PHE A N 1
ATOM 2291 C CA . PHE A 1 296 ? 9.507 -5.066 -31.269 1.00 94.31 296 PHE A CA 1
ATOM 2292 C C . PHE A 1 296 ? 8.825 -5.906 -30.188 1.00 94.31 296 PHE A C 1
ATOM 2294 O O . PHE A 1 296 ? 8.065 -5.403 -29.362 1.00 94.31 296 PHE A O 1
ATOM 2301 N N . VAL A 1 297 ? 9.134 -7.198 -30.189 1.00 95.19 297 VAL A N 1
ATOM 2302 C CA . VAL A 1 297 ? 8.800 -8.131 -29.111 1.00 95.19 297 VAL A CA 1
ATOM 2303 C C . VAL A 1 297 ? 10.107 -8.603 -28.496 1.00 95.19 297 VAL A C 1
ATOM 2305 O O . VAL A 1 297 ? 11.074 -8.820 -29.222 1.00 95.19 297 VAL A O 1
ATOM 2308 N N . SER A 1 298 ? 10.176 -8.752 -27.179 1.00 94.56 298 SER A N 1
ATOM 2309 C CA . SER A 1 298 ? 11.389 -9.244 -26.528 1.00 94.56 298 SER A CA 1
ATOM 2310 C C . SER A 1 298 ? 11.109 -10.283 -25.459 1.00 94.56 298 SER A C 1
ATOM 2312 O O . SER A 1 298 ? 10.080 -10.234 -24.793 1.00 94.56 298 SER A O 1
ATOM 2314 N N . ILE A 1 299 ? 12.042 -11.221 -25.302 1.00 95.19 299 ILE A N 1
ATOM 2315 C CA . ILE A 1 299 ? 12.085 -12.140 -24.165 1.00 95.19 299 ILE A CA 1
ATOM 2316 C C . ILE A 1 299 ? 13.220 -11.689 -23.260 1.00 95.19 299 ILE A C 1
ATOM 2318 O O . ILE A 1 299 ? 14.354 -11.508 -23.714 1.00 95.19 299 ILE A O 1
ATOM 2322 N N . GLY A 1 300 ? 12.890 -11.504 -21.990 1.00 94.88 300 GLY A N 1
ATOM 2323 C CA . GLY A 1 300 ? 13.783 -10.987 -20.973 1.00 94.88 300 GLY A CA 1
ATOM 2324 C C . GLY A 1 300 ? 14.022 -11.913 -19.813 1.00 94.88 300 GLY A C 1
ATOM 2325 O O . GLY A 1 300 ? 13.165 -12.725 -19.484 1.00 94.88 300 GLY A O 1
ATOM 2326 N N . LEU A 1 301 ? 15.165 -11.710 -19.171 1.00 96.25 301 LEU A N 1
ATOM 2327 C CA . LEU A 1 301 ? 15.523 -12.215 -17.859 1.00 96.25 301 LEU A CA 1
ATOM 2328 C C . LEU A 1 301 ? 15.631 -11.023 -16.901 1.00 96.25 301 LEU A C 1
ATOM 2330 O O . LEU A 1 301 ? 16.381 -10.076 -17.159 1.00 96.25 301 LEU A O 1
ATOM 2334 N N . THR A 1 302 ? 14.921 -11.086 -15.778 1.00 95.31 302 THR A N 1
ATOM 2335 C CA . THR A 1 302 ? 15.076 -10.100 -14.704 1.00 95.31 302 THR A CA 1
ATOM 2336 C C . THR A 1 302 ? 16.298 -10.426 -13.864 1.00 95.31 302 THR A C 1
ATOM 2338 O O . THR A 1 302 ? 16.382 -11.498 -13.258 1.00 95.31 302 THR A O 1
ATOM 2341 N N . LEU A 1 303 ? 17.241 -9.484 -13.799 1.00 94.00 303 LEU A N 1
ATOM 2342 C CA . LEU A 1 303 ? 18.462 -9.606 -13.002 1.00 94.00 303 LEU A CA 1
ATOM 2343 C C . LEU A 1 303 ? 18.263 -9.033 -11.596 1.00 94.00 303 LEU A C 1
ATOM 2345 O O . LEU A 1 303 ? 18.676 -9.651 -10.612 1.00 94.00 303 LEU A O 1
ATOM 2349 N N . SER A 1 304 ? 17.597 -7.880 -11.502 1.00 92.06 304 SER A N 1
ATOM 2350 C CA . SER A 1 304 ? 17.326 -7.168 -10.249 1.00 92.06 304 SER A CA 1
ATOM 2351 C C . SER A 1 304 ? 15.983 -6.428 -10.290 1.00 92.06 304 SER A C 1
ATOM 2353 O O . SER A 1 304 ? 15.276 -6.454 -11.297 1.00 92.06 304 SER A O 1
ATOM 2355 N N . ALA A 1 305 ? 15.655 -5.712 -9.208 1.00 88.44 305 ALA A N 1
ATOM 2356 C CA . ALA A 1 305 ? 14.482 -4.835 -9.148 1.00 88.44 305 ALA A CA 1
ATOM 2357 C C . ALA A 1 305 ? 14.458 -3.755 -10.236 1.00 88.44 305 ALA A C 1
ATOM 2359 O O . ALA A 1 305 ? 13.378 -3.309 -10.619 1.00 88.44 305 ALA A O 1
ATOM 2360 N N . TYR A 1 306 ? 15.621 -3.398 -10.781 1.00 90.12 306 TYR A N 1
ATOM 2361 C CA . TYR A 1 306 ? 15.758 -2.276 -11.703 1.00 90.12 306 TYR A CA 1
ATOM 2362 C C . TYR A 1 306 ? 16.269 -2.674 -13.081 1.00 90.12 306 TYR A C 1
ATOM 2364 O O . TYR A 1 306 ? 16.156 -1.868 -13.995 1.00 90.12 306 TYR A O 1
ATOM 2372 N N . VAL A 1 307 ? 16.844 -3.870 -13.242 1.00 92.44 307 VAL A N 1
ATOM 2373 C CA . VAL A 1 307 ? 17.572 -4.251 -14.459 1.00 92.44 307 VAL A CA 1
ATOM 2374 C C . VAL A 1 307 ? 17.047 -5.561 -15.023 1.00 92.44 307 VAL A C 1
ATOM 2376 O O . VAL A 1 307 ? 17.065 -6.596 -14.350 1.00 92.44 307 VAL A O 1
ATOM 2379 N N . ASP A 1 308 ? 16.698 -5.512 -16.304 1.00 94.31 308 ASP A N 1
ATOM 2380 C CA . ASP A 1 308 ? 16.467 -6.675 -17.148 1.00 94.31 308 ASP A CA 1
ATOM 2381 C C . ASP A 1 308 ? 17.448 -6.690 -18.315 1.00 94.31 308 ASP A C 1
ATOM 2383 O O . ASP A 1 308 ? 17.859 -5.647 -18.829 1.00 94.31 308 ASP A O 1
ATOM 2387 N N . VAL A 1 309 ? 17.749 -7.888 -18.797 1.00 96.31 309 VAL A N 1
ATOM 2388 C CA . VAL A 1 309 ? 18.469 -8.092 -20.055 1.00 96.31 309 VAL A CA 1
ATOM 2389 C C . VAL A 1 309 ? 17.745 -9.131 -20.885 1.00 96.31 309 VAL A C 1
ATOM 2391 O O . VAL A 1 309 ? 17.069 -10.008 -20.348 1.00 96.31 309 VAL A O 1
ATOM 2394 N N . GLY A 1 310 ? 17.891 -9.071 -22.199 1.00 96.00 310 GLY A N 1
ATOM 2395 C CA . GLY A 1 310 ? 17.310 -10.102 -23.041 1.00 96.00 310 GLY A CA 1
ATOM 2396 C C . GLY A 1 310 ? 17.549 -9.882 -24.515 1.00 96.00 310 GLY A C 1
ATOM 2397 O O . GLY A 1 310 ? 18.478 -9.185 -24.921 1.00 96.00 310 GLY A O 1
ATOM 2398 N N . VAL A 1 311 ? 16.690 -10.498 -25.320 1.00 95.12 311 VAL A N 1
ATOM 2399 C CA . VAL A 1 311 ? 16.743 -10.426 -26.778 1.00 95.12 311 VAL A CA 1
ATOM 2400 C C . VAL A 1 311 ? 15.413 -9.940 -27.326 1.00 95.12 311 VAL A C 1
ATOM 2402 O O . VAL A 1 311 ? 14.342 -10.372 -26.904 1.00 95.12 311 VAL A O 1
ATOM 2405 N N . SER A 1 312 ? 15.492 -9.015 -28.269 1.00 93.75 312 SER A N 1
ATOM 2406 C CA . SER A 1 312 ? 14.370 -8.415 -28.974 1.00 93.75 312 SER A CA 1
ATOM 2407 C C . SER A 1 312 ? 14.365 -8.849 -30.434 1.00 93.75 312 SER A C 1
ATOM 2409 O O . SER A 1 312 ? 15.412 -9.074 -31.038 1.00 93.75 312 SER A O 1
ATOM 2411 N N . VAL A 1 313 ? 13.177 -8.989 -31.007 1.00 93.31 313 VAL A N 1
ATOM 2412 C CA . VAL A 1 313 ? 12.947 -9.332 -32.407 1.00 93.31 313 VAL A CA 1
ATOM 2413 C C . VAL A 1 313 ? 11.922 -8.357 -32.961 1.00 93.31 313 VAL A C 1
ATOM 2415 O O . VAL A 1 313 ? 10.928 -8.024 -32.312 1.00 93.31 313 VAL A O 1
ATOM 2418 N N . ARG A 1 314 ? 12.157 -7.899 -34.187 1.00 89.25 314 ARG A N 1
ATOM 2419 C CA . ARG A 1 314 ? 11.202 -7.058 -34.904 1.00 89.25 314 ARG A CA 1
ATOM 2420 C C . ARG A 1 314 ? 10.287 -7.937 -35.746 1.00 89.25 314 ARG A C 1
ATOM 2422 O O . ARG A 1 314 ? 10.794 -8.814 -36.450 1.00 89.25 314 ARG A O 1
ATOM 2429 N N . PRO A 1 315 ? 8.969 -7.690 -35.750 1.00 81.81 315 PRO A N 1
ATOM 2430 C CA . PRO A 1 315 ? 8.069 -8.363 -36.675 1.00 81.81 315 PRO A CA 1
ATOM 2431 C C . PRO A 1 315 ? 8.568 -8.228 -38.123 1.00 81.81 315 PRO A C 1
ATOM 2433 O O . PRO A 1 315 ? 8.874 -7.127 -38.581 1.00 81.81 315 PRO A O 1
ATOM 2436 N N . GLY A 1 316 ? 8.705 -9.353 -38.828 1.00 76.25 316 GLY A N 1
ATOM 2437 C CA . GLY A 1 316 ? 9.142 -9.381 -40.228 1.00 76.25 316 GLY A CA 1
ATOM 2438 C C . GLY A 1 316 ? 10.642 -9.158 -40.474 1.00 76.25 316 GLY A C 1
ATOM 2439 O O . GLY A 1 316 ? 11.039 -9.027 -41.630 1.00 76.25 316 GLY A O 1
ATOM 2440 N N . ARG A 1 317 ? 11.496 -9.113 -39.438 1.00 72.88 317 ARG A N 1
ATOM 2441 C CA . ARG A 1 317 ? 12.960 -9.066 -39.608 1.00 72.88 317 ARG A CA 1
ATOM 2442 C C . ARG A 1 317 ? 13.672 -10.060 -38.695 1.00 72.88 317 ARG A C 1
ATOM 2444 O O . ARG A 1 317 ? 13.466 -10.075 -37.487 1.00 72.88 317 ARG A O 1
ATOM 2451 N N . TYR A 1 318 ? 14.601 -10.804 -39.283 1.00 69.44 318 TYR A N 1
ATOM 2452 C CA . TYR A 1 318 ? 15.615 -11.590 -38.584 1.00 69.44 318 TYR A CA 1
ATOM 2453 C C . TYR A 1 318 ? 16.943 -10.859 -38.819 1.00 69.44 318 TYR A C 1
ATOM 2455 O O . TYR A 1 318 ? 17.273 -10.607 -39.979 1.00 69.44 318 TYR A O 1
ATOM 2463 N N . PRO A 1 319 ? 17.662 -10.411 -37.774 1.00 82.56 319 PRO A N 1
ATOM 2464 C CA . PRO A 1 319 ? 17.961 -11.192 -36.575 1.00 82.56 319 PRO A CA 1
ATOM 2465 C C . PRO A 1 319 ? 17.525 -10.565 -35.237 1.00 82.56 319 PRO A C 1
ATOM 2467 O O . PRO A 1 319 ? 17.203 -9.383 -35.163 1.00 82.56 319 PRO A O 1
ATOM 2470 N N . ALA A 1 320 ? 17.600 -11.362 -34.164 1.00 89.69 320 ALA A N 1
ATOM 2471 C CA . ALA A 1 320 ? 17.423 -10.878 -32.797 1.00 89.69 320 ALA A CA 1
ATOM 2472 C C . ALA A 1 320 ? 18.542 -9.902 -32.374 1.00 89.69 320 ALA A C 1
ATOM 2474 O O . ALA A 1 320 ? 19.717 -10.093 -32.724 1.00 89.69 320 ALA A O 1
ATOM 2475 N N . GLU A 1 321 ? 18.160 -8.887 -31.600 1.00 91.94 321 GLU A N 1
ATOM 2476 C CA . GLU A 1 321 ? 18.997 -7.798 -31.091 1.00 91.94 321 GLU A CA 1
ATOM 2477 C C . GLU A 1 321 ? 18.966 -7.801 -29.553 1.00 91.94 321 GLU A C 1
ATOM 2479 O O . GLU A 1 321 ? 17.872 -7.845 -28.981 1.00 91.94 321 GLU A O 1
ATOM 2484 N N . PRO A 1 322 ? 20.114 -7.779 -28.852 1.00 92.38 322 PRO A N 1
ATOM 2485 C CA . PRO A 1 322 ? 20.124 -7.690 -27.396 1.00 92.38 322 PRO A CA 1
ATOM 2486 C C . PRO A 1 322 ? 19.451 -6.405 -26.902 1.00 92.38 322 PRO A C 1
ATOM 2488 O O . PRO A 1 322 ? 19.471 -5.370 -27.571 1.00 92.38 322 PRO A O 1
ATOM 2491 N N . TYR A 1 323 ? 18.884 -6.459 -25.702 1.00 91.69 323 TYR A N 1
ATOM 2492 C CA . TYR A 1 323 ? 18.360 -5.283 -25.021 1.00 91.69 323 TYR A CA 1
ATOM 2493 C C . TYR A 1 323 ? 18.785 -5.258 -23.553 1.00 91.69 323 TYR A C 1
ATOM 2495 O O . TYR A 1 323 ? 19.006 -6.302 -22.931 1.00 91.69 323 TYR A O 1
ATOM 2503 N N . VAL A 1 324 ? 18.847 -4.047 -23.005 1.00 91.25 324 VAL A N 1
ATOM 2504 C CA . VAL A 1 324 ? 18.964 -3.782 -21.570 1.00 91.25 324 VAL A CA 1
ATOM 2505 C C . VAL A 1 324 ? 17.800 -2.881 -21.177 1.00 91.25 324 VAL A C 1
ATOM 2507 O O . VAL A 1 324 ? 17.616 -1.803 -21.739 1.00 91.25 324 VAL A O 1
ATOM 2510 N N . GLY A 1 325 ? 16.975 -3.346 -20.246 1.00 86.44 325 GLY A N 1
ATOM 2511 C CA . GLY A 1 325 ? 15.817 -2.621 -19.740 1.00 86.44 325 GLY A CA 1
ATOM 2512 C C . GLY A 1 325 ? 16.078 -2.101 -18.338 1.00 86.44 325 GLY A C 1
ATOM 2513 O O . GLY A 1 325 ? 16.472 -2.878 -17.470 1.00 86.44 325 GLY A O 1
ATOM 2514 N N . LEU A 1 326 ? 15.818 -0.815 -18.110 1.00 85.25 326 LEU A N 1
ATOM 2515 C CA . LEU A 1 326 ? 15.672 -0.268 -16.770 1.00 85.25 326 LEU A CA 1
ATOM 2516 C C . LEU A 1 326 ? 14.189 -0.122 -16.435 1.00 85.25 326 LEU A C 1
ATOM 2518 O O . LEU A 1 326 ? 13.362 0.279 -17.255 1.00 85.25 326 LEU A O 1
ATOM 2522 N N . HIS A 1 327 ? 13.828 -0.476 -15.214 1.00 79.81 327 HIS A N 1
ATOM 2523 C CA . HIS A 1 327 ? 12.466 -0.277 -14.739 1.00 79.81 327 HIS A CA 1
ATOM 2524 C C . HIS A 1 327 ? 12.327 1.181 -14.336 1.00 79.81 327 HIS A C 1
ATOM 2526 O O . HIS A 1 327 ? 13.158 1.692 -13.587 1.00 79.81 327 HIS A O 1
ATOM 2532 N N . MET A 1 328 ? 11.299 1.861 -14.840 1.00 68.00 328 MET A N 1
ATOM 2533 C CA . MET A 1 328 ? 10.995 3.182 -14.312 1.00 68.00 328 MET A CA 1
ATOM 2534 C C . MET A 1 328 ? 10.286 3.032 -12.974 1.00 68.00 328 MET A C 1
ATOM 2536 O O . MET A 1 328 ? 9.185 2.483 -12.901 1.00 68.00 328 MET A O 1
ATOM 2540 N N . THR A 1 329 ? 10.883 3.590 -11.931 1.00 56.72 329 THR A N 1
ATOM 2541 C CA . THR A 1 329 ? 10.139 4.087 -10.781 1.00 56.72 329 THR A CA 1
ATOM 2542 C C . THR A 1 329 ? 9.720 5.519 -11.079 1.00 56.72 329 THR A C 1
ATOM 2544 O O . THR A 1 329 ? 10.434 6.469 -10.779 1.00 56.72 329 THR A O 1
ATOM 2547 N N . LEU A 1 330 ? 8.588 5.654 -11.771 1.00 46.22 330 LEU A N 1
ATOM 2548 C CA . LEU A 1 330 ? 7.783 6.872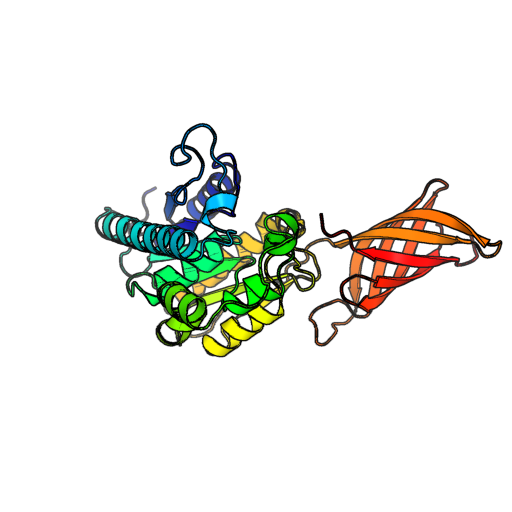 -11.680 1.00 46.22 330 LEU A CA 1
ATOM 2549 C C . LEU A 1 330 ? 6.965 6.767 -10.411 1.00 46.22 330 LEU A C 1
ATOM 2551 O O . LEU A 1 330 ? 6.418 5.652 -10.246 1.00 46.22 330 LEU A O 1
#